Protein AF-0000000086682585 (afdb_homodimer)

pLDDT: mean 78.25, std 27.07, range [21.73, 98.81]

Radius of gyration: 24.17 Å; Cα contacts (8 Å, |Δi|>4): 702; chains: 2; bounding box: 107×68×54 Å

Structure (mmCIF, N/CA/C/O backbone):
data_AF-0000000086682585-model_v1
#
loop_
_entity.id
_entity.type
_entity.pdbx_description
1 polymer 'Uncharacterized protein'
#
loop_
_atom_site.group_PDB
_atom_site.id
_atom_site.type_symbol
_atom_site.label_atom_id
_atom_site.label_alt_id
_atom_site.label_comp_id
_atom_site.label_asym_id
_atom_site.label_entity_id
_atom_site.label_seq_id
_atom_site.pdbx_PDB_ins_code
_atom_site.Cartn_x
_atom_site.Cartn_y
_atom_site.Cartn_z
_atom_site.occupancy
_atom_site.B_iso_or_equiv
_atom_site.auth_seq_id
_atom_site.auth_comp_id
_atom_site.auth_asym_id
_atom_site.auth_atom_id
_atom_site.pdbx_PDB_model_num
ATOM 1 N N . MET A 1 1 ? -12.758 -6.953 -3.504 1 82.25 1 MET A N 1
ATOM 2 C CA . MET A 1 1 ? -11.406 -6.617 -3.061 1 82.25 1 MET A CA 1
ATOM 3 C C . MET A 1 1 ? -11.07 -7.324 -1.752 1 82.25 1 MET A C 1
ATOM 5 O O . MET A 1 1 ? -11.945 -7.504 -0.897 1 82.25 1 MET A O 1
ATOM 9 N N . LYS A 1 2 ? -9.867 -7.867 -1.724 1 92.75 2 LYS A N 1
ATOM 10 C CA . LYS A 1 2 ? -9.453 -8.602 -0.53 1 92.75 2 LYS A CA 1
ATOM 11 C C . LYS A 1 2 ? -8.398 -7.828 0.252 1 92.75 2 LYS A C 1
ATOM 13 O O . LYS A 1 2 ? -7.641 -7.043 -0.324 1 92.75 2 LYS A O 1
ATOM 18 N N . THR A 1 3 ? -8.406 -8.055 1.52 1 93.81 3 THR A N 1
ATOM 19 C CA . THR A 1 3 ? -7.363 -7.547 2.406 1 93.81 3 THR A CA 1
ATOM 20 C C . THR A 1 3 ? -6.309 -8.617 2.67 1 93.81 3 THR A C 1
ATOM 22 O O . THR A 1 3 ? -6.48 -9.773 2.287 1 93.81 3 THR A O 1
ATOM 25 N N . LEU A 1 4 ? -5.27 -8.148 3.232 1 93.69 4 LEU A N 1
ATOM 26 C CA . LEU A 1 4 ? -4.254 -9.109 3.637 1 93.69 4 LEU A CA 1
ATOM 27 C C . LEU A 1 4 ? -4.812 -10.102 4.656 1 93.69 4 LEU A C 1
ATOM 29 O O . LEU A 1 4 ? -4.496 -11.289 4.613 1 93.69 4 LEU A O 1
ATOM 33 N N . GLY A 1 5 ? -5.629 -9.633 5.535 1 94.12 5 GLY A N 1
ATOM 34 C CA . GLY A 1 5 ? -6.297 -10.5 6.492 1 94.12 5 GLY A CA 1
ATOM 35 C C . GLY A 1 5 ? -7.16 -11.555 5.832 1 94.12 5 GLY A C 1
ATOM 36 O O . GLY A 1 5 ? -7.18 -12.711 6.27 1 94.12 5 GLY A O 1
ATOM 37 N N . ASP A 1 6 ? -7.887 -11.156 4.828 1 95.31 6 ASP A N 1
ATOM 38 C CA . ASP A 1 6 ? -8.672 -12.117 4.062 1 95.31 6 ASP A CA 1
ATOM 39 C C . ASP A 1 6 ? -7.793 -13.25 3.533 1 95.31 6 ASP A C 1
ATOM 41 O O . ASP A 1 6 ? -8.164 -14.422 3.625 1 95.31 6 ASP A O 1
ATOM 45 N N . LEU A 1 7 ? -6.621 -12.93 2.936 1 94.62 7 LEU A N 1
ATOM 46 C CA . LEU A 1 7 ? -5.734 -13.906 2.316 1 94.62 7 LEU A CA 1
ATOM 47 C C . LEU A 1 7 ? -5.152 -14.852 3.363 1 94.62 7 LEU A C 1
ATOM 49 O O . LEU A 1 7 ? -5.148 -16.062 3.176 1 94.62 7 LEU A O 1
ATOM 53 N N . THR A 1 8 ? -4.617 -14.242 4.379 1 94.88 8 THR A N 1
ATOM 54 C CA . THR A 1 8 ? -4.027 -15.078 5.414 1 94.88 8 THR A CA 1
ATOM 55 C C . THR A 1 8 ? -5.082 -16 6.031 1 94.88 8 THR A C 1
ATOM 57 O O . THR A 1 8 ? -4.797 -17.156 6.344 1 94.88 8 THR A O 1
ATOM 60 N N . GLY A 1 9 ? -6.238 -15.5 6.191 1 93.88 9 GLY A N 1
ATOM 61 C CA . GLY A 1 9 ? -7.316 -16.297 6.742 1 93.88 9 GLY A CA 1
ATOM 62 C C . GLY A 1 9 ? -7.719 -17.469 5.852 1 93.88 9 GLY A C 1
ATOM 63 O O . GLY A 1 9 ? -7.844 -18.594 6.32 1 93.88 9 GLY A O 1
ATOM 64 N N . SER A 1 10 ? -7.906 -17.203 4.625 1 92.31 10 SER A N 1
ATOM 65 C CA . SER A 1 10 ? -8.391 -18.219 3.699 1 92.31 10 SER A CA 1
ATOM 66 C C . SER A 1 10 ? -7.32 -19.266 3.402 1 92.31 10 SER A C 1
ATOM 68 O O . SER A 1 10 ? -7.629 -20.422 3.129 1 92.31 10 SER A O 1
ATOM 70 N N . THR A 1 11 ? -6.051 -18.953 3.42 1 93.56 11 THR A N 1
ATOM 71 C CA . THR A 1 11 ? -4.98 -19.859 3.025 1 93.56 11 THR A CA 1
ATOM 72 C C . THR A 1 11 ? -4.355 -20.531 4.25 1 93.56 11 THR A C 1
ATOM 74 O O . THR A 1 11 ? -3.701 -21.562 4.133 1 93.56 11 THR A O 1
ATOM 77 N N . GLY A 1 12 ? -4.484 -19.828 5.406 1 93.44 12 GLY A N 1
ATOM 78 C CA . GLY A 1 12 ? -3.785 -20.281 6.602 1 93.44 12 GLY A CA 1
ATOM 79 C C . GLY A 1 12 ? -2.311 -19.922 6.598 1 93.44 12 GLY A C 1
ATOM 80 O O . GLY A 1 12 ? -1.54 -20.453 7.406 1 93.44 12 GLY A O 1
ATOM 81 N N . ARG A 1 13 ? -1.895 -19.172 5.719 1 91.94 13 ARG A N 1
ATOM 82 C CA . ARG A 1 13 ? -0.504 -18.75 5.605 1 91.94 13 ARG A CA 1
ATOM 83 C C . ARG A 1 13 ? -0.301 -17.375 6.234 1 91.94 13 ARG A C 1
ATOM 85 O O . ARG A 1 13 ? -0.99 -16.422 5.883 1 91.94 13 ARG A O 1
ATOM 92 N N . ASP A 1 14 ? 0.678 -17.266 7.066 1 92.38 14 ASP A N 1
ATOM 93 C CA . ASP A 1 14 ? 0.922 -16.016 7.789 1 92.38 14 ASP A CA 1
ATOM 94 C C . ASP A 1 14 ? 1.885 -15.125 7.02 1 92.38 14 ASP A C 1
ATOM 96 O O . ASP A 1 14 ? 2.609 -15.586 6.137 1 92.38 14 ASP A O 1
ATOM 100 N N . VAL A 1 15 ? 1.803 -13.812 7.375 1 92.56 15 VAL A N 1
ATOM 101 C CA . VAL A 1 15 ? 2.732 -12.812 6.859 1 92.56 15 VAL A CA 1
ATOM 102 C C . VAL A 1 15 ? 3.535 -12.211 8.008 1 92.56 15 VAL A C 1
ATOM 104 O O . VAL A 1 15 ? 2.998 -11.977 9.094 1 92.56 15 VAL A O 1
ATOM 107 N N . ASP A 1 16 ? 4.797 -12.016 7.758 1 93.31 16 ASP A N 1
ATOM 108 C CA . ASP A 1 16 ? 5.621 -11.312 8.734 1 93.31 16 ASP A CA 1
ATOM 109 C C . ASP A 1 16 ? 5.34 -9.805 8.703 1 93.31 16 ASP A C 1
ATOM 111 O O . ASP A 1 16 ? 6.012 -9.062 7.984 1 93.31 16 ASP A O 1
ATOM 115 N N . LEU A 1 17 ? 4.48 -9.352 9.547 1 92 17 LEU A N 1
ATOM 116 C CA . LEU A 1 17 ? 3.961 -7.988 9.492 1 92 17 LEU A CA 1
ATOM 117 C C . LEU A 1 17 ? 5.066 -6.973 9.75 1 92 17 LEU A C 1
ATOM 119 O O . LEU A 1 17 ? 5.035 -5.863 9.219 1 92 17 LEU A O 1
ATOM 123 N N . HIS A 1 18 ? 6 -7.398 10.586 1 92 18 HIS A N 1
ATOM 124 C CA . HIS A 1 18 ? 7.059 -6.449 10.922 1 92 18 HIS A CA 1
ATOM 125 C C . HIS A 1 18 ? 7.863 -6.066 9.688 1 92 18 HIS A C 1
ATOM 127 O O . HIS A 1 18 ? 8.492 -5.008 9.648 1 92 18 HIS A O 1
ATOM 133 N N . LEU A 1 19 ? 7.809 -6.891 8.656 1 89.31 19 LEU A N 1
ATOM 134 C CA . LEU A 1 19 ? 8.562 -6.598 7.441 1 89.31 19 LEU A CA 1
ATOM 135 C C . LEU A 1 19 ? 7.859 -5.527 6.613 1 89.31 19 LEU A C 1
ATOM 137 O O . LEU A 1 19 ? 8.453 -4.953 5.699 1 89.31 19 LEU A O 1
ATOM 141 N N . LEU A 1 20 ? 6.645 -5.285 7 1 86.44 20 LEU A N 1
ATOM 142 C CA . LEU A 1 20 ? 5.926 -4.211 6.324 1 86.44 20 LEU A CA 1
ATOM 143 C C . LEU A 1 20 ? 6.508 -2.85 6.695 1 86.44 20 LEU A C 1
ATOM 145 O O . LEU A 1 20 ? 6.273 -1.858 5.996 1 86.44 20 LEU A O 1
ATOM 149 N N . LEU A 1 21 ? 7.281 -2.744 7.738 1 90.12 21 LEU A N 1
ATOM 150 C CA . LEU A 1 21 ? 7.965 -1.517 8.133 1 90.12 21 LEU A CA 1
ATOM 151 C C . LEU A 1 21 ? 8.977 -1.094 7.066 1 90.12 21 LEU A C 1
ATOM 153 O O . LEU A 1 21 ? 9.359 0.077 7 1 90.12 21 LEU A O 1
ATOM 157 N N . ASP A 1 22 ? 9.391 -2.078 6.234 1 88.69 22 ASP A N 1
ATOM 158 C CA . ASP A 1 22 ? 10.43 -1.809 5.246 1 88.69 22 ASP A CA 1
ATOM 159 C C . ASP A 1 22 ? 9.82 -1.348 3.922 1 88.69 22 ASP A C 1
ATOM 161 O O . ASP A 1 22 ? 10.539 -0.968 2.998 1 88.69 22 ASP A O 1
ATOM 165 N N . LEU A 1 23 ? 8.516 -1.376 3.816 1 81.94 23 LEU A N 1
ATOM 166 C CA . LEU A 1 23 ? 7.863 -0.962 2.58 1 81.94 23 LEU A CA 1
ATOM 167 C C . LEU A 1 23 ? 7.906 0.554 2.424 1 81.94 23 LEU A C 1
ATOM 169 O O . LEU A 1 23 ? 7.746 1.288 3.4 1 81.94 23 LEU A O 1
ATOM 173 N N . VAL A 1 24 ? 8.109 0.999 1.254 1 86.94 24 VAL A N 1
ATOM 174 C CA . VAL A 1 24 ? 8.125 2.424 0.935 1 86.94 24 VAL A CA 1
ATOM 175 C C . VAL A 1 24 ? 6.707 2.988 1.044 1 86.94 24 VAL A C 1
ATOM 177 O O . VAL A 1 24 ? 5.746 2.367 0.579 1 86.94 24 VAL A O 1
ATOM 180 N N . ILE A 1 25 ? 6.613 4.16 1.648 1 90.94 25 ILE A N 1
ATOM 181 C CA . ILE A 1 25 ? 5.324 4.82 1.815 1 90.94 25 ILE A CA 1
ATOM 182 C C . ILE A 1 25 ? 4.918 5.5 0.509 1 90.94 25 ILE A C 1
ATOM 184 O O . ILE A 1 25 ? 5.68 6.297 -0.044 1 90.94 25 ILE A O 1
ATOM 188 N N . PRO A 1 26 ? 3.719 5.156 0.009 1 86.94 26 PRO A N 1
ATOM 189 C CA . PRO A 1 26 ? 3.277 5.844 -1.207 1 86.94 26 PRO A CA 1
ATOM 190 C C . PRO A 1 26 ? 3.035 7.332 -0.987 1 86.94 26 PRO A C 1
ATOM 192 O O . PRO A 1 26 ? 2.607 7.738 0.096 1 86.94 26 PRO A O 1
ATOM 195 N N . VAL A 1 27 ? 3.268 8.117 -2.002 1 93.56 27 VAL A N 1
ATOM 196 C CA . VAL A 1 27 ? 3.098 9.562 -1.96 1 93.56 27 VAL A CA 1
ATOM 197 C C . VAL A 1 27 ? 1.938 9.977 -2.865 1 93.56 27 VAL A C 1
ATOM 199 O O . VAL A 1 27 ? 1.866 9.555 -4.023 1 93.56 27 VAL A O 1
ATOM 202 N N . HIS A 1 28 ? 1.044 10.82 -2.346 1 93.25 28 HIS A N 1
ATOM 203 C CA . HIS A 1 28 ? -0.129 11.297 -3.076 1 93.25 28 HIS A CA 1
ATOM 204 C C . HIS A 1 28 ? -0.067 12.797 -3.309 1 93.25 28 HIS A C 1
ATOM 206 O O . HIS A 1 28 ? 0.486 13.539 -2.488 1 93.25 28 HIS A O 1
ATOM 212 N N . GLU A 1 29 ? -0.602 13.211 -4.379 1 93.06 29 GLU A N 1
ATOM 213 C CA . GLU A 1 29 ? -0.61 14.641 -4.672 1 93.06 29 GLU A CA 1
ATOM 214 C C . GLU A 1 29 ? -2.014 15.227 -4.527 1 93.06 29 GLU A C 1
ATOM 216 O O . GLU A 1 29 ? -2.186 16.453 -4.523 1 93.06 29 GLU A O 1
ATOM 221 N N . GLY A 1 30 ? -2.979 14.461 -4.336 1 92.88 30 GLY A N 1
ATOM 222 C CA . GLY A 1 30 ? -4.359 14.906 -4.262 1 92.88 30 GLY A CA 1
ATOM 223 C C . GLY A 1 30 ? -4.969 14.734 -2.883 1 92.88 30 GLY A C 1
ATOM 224 O O . GLY A 1 30 ? -4.254 14.742 -1.879 1 92.88 30 GLY A O 1
ATOM 225 N N . ILE A 1 31 ? -6.262 14.703 -2.893 1 94.31 31 ILE A N 1
ATOM 226 C CA . ILE A 1 31 ? -7.016 14.578 -1.65 1 94.31 31 ILE A CA 1
ATOM 227 C C . ILE A 1 31 ? -6.738 13.219 -1.012 1 94.31 31 ILE A C 1
ATOM 229 O O . ILE A 1 31 ? -6.691 12.203 -1.703 1 94.31 31 ILE A O 1
ATOM 233 N N . GLN A 1 32 ? -6.539 13.328 0.239 1 91.25 32 GLN A N 1
ATOM 234 C CA . GLN A 1 32 ? -6.41 12.078 0.976 1 91.25 32 GLN A CA 1
ATOM 235 C C . GLN A 1 32 ? -7.07 12.172 2.348 1 91.25 32 GLN A C 1
ATOM 237 O O . GLN A 1 32 ? -7.047 13.234 2.98 1 91.25 32 GLN A O 1
ATOM 242 N N . ALA A 1 33 ? -7.613 11.109 2.695 1 91.19 33 ALA A N 1
ATOM 243 C CA . ALA A 1 33 ? -8.273 11.039 3.996 1 91.19 33 ALA A CA 1
ATOM 244 C C . ALA A 1 33 ? -7.695 9.906 4.844 1 91.19 33 ALA A C 1
ATOM 246 O O . ALA A 1 33 ? -7.344 8.852 4.32 1 91.19 33 ALA A O 1
ATOM 247 N N . GLN A 1 34 ? -7.508 10.203 6.039 1 85.25 34 GLN A N 1
ATOM 248 C CA . GLN A 1 34 ? -7.094 9.234 7.047 1 85.25 34 GLN A CA 1
ATOM 249 C C . GLN A 1 34 ? -7.926 9.375 8.32 1 85.25 34 GLN A C 1
ATOM 251 O O . GLN A 1 34 ? -7.758 10.336 9.07 1 85.25 34 GLN A O 1
ATOM 256 N N . GLY A 1 35 ? -8.719 8.336 8.562 1 84.06 35 GLY A N 1
ATOM 257 C CA . GLY A 1 35 ? -9.594 8.477 9.711 1 84.06 35 GLY A CA 1
ATOM 258 C C . GLY A 1 35 ? -10.43 9.75 9.68 1 84.06 35 GLY A C 1
ATOM 259 O O . GLY A 1 35 ? -11.18 9.977 8.727 1 84.06 35 GLY A O 1
ATOM 260 N N . ASP A 1 36 ? -10.25 10.578 10.68 1 90.38 36 ASP A N 1
ATOM 261 C CA . ASP A 1 36 ? -11.047 11.789 10.82 1 90.38 36 ASP A CA 1
ATOM 262 C C . ASP A 1 36 ? -10.305 13.008 10.289 1 90.38 36 ASP A C 1
ATOM 264 O O . ASP A 1 36 ? -10.719 14.148 10.531 1 90.38 36 ASP A O 1
ATOM 268 N N . VAL A 1 37 ? -9.242 12.766 9.586 1 94.56 37 VAL A N 1
ATOM 269 C CA . VAL A 1 37 ? -8.477 13.867 9.008 1 94.56 37 VAL A CA 1
ATOM 270 C C . VAL A 1 37 ? -8.484 13.766 7.488 1 94.56 37 VAL A C 1
ATOM 272 O O . VAL A 1 37 ? -8.344 12.672 6.93 1 94.56 37 VAL A O 1
ATOM 275 N N . ILE A 1 38 ? -8.695 14.828 6.82 1 94.38 38 ILE A N 1
ATOM 276 C CA . ILE A 1 38 ? -8.602 14.914 5.367 1 94.38 38 ILE A CA 1
ATOM 277 C C . ILE A 1 38 ? -7.602 16 4.977 1 94.38 38 ILE A C 1
ATOM 279 O O . ILE A 1 38 ? -7.562 17.062 5.594 1 94.38 38 ILE A O 1
ATOM 283 N N . VAL A 1 39 ? -6.754 15.68 4.059 1 97.06 39 VAL A N 1
ATOM 284 C CA . VAL A 1 39 ? -5.781 16.609 3.496 1 97.06 39 VAL A CA 1
ATOM 285 C C . VAL A 1 39 ? -6.18 16.969 2.068 1 97.06 39 VAL A C 1
ATOM 287 O O . VAL A 1 39 ? -6.379 16.094 1.229 1 97.06 39 VAL A O 1
ATOM 290 N N . VAL A 1 40 ? -6.277 18.25 1.846 1 97.25 40 VAL A N 1
ATOM 291 C CA . VAL A 1 40 ? -6.762 18.766 0.567 1 97.25 40 VAL A CA 1
ATOM 292 C C . VAL A 1 40 ? -5.777 19.781 0.008 1 97.25 40 VAL A C 1
ATOM 294 O O . VAL A 1 40 ? -5.348 20.703 0.72 1 97.25 40 VAL A O 1
ATOM 297 N N . PRO A 1 41 ? -5.426 19.562 -1.263 1 97.81 41 PRO A N 1
ATOM 298 C CA . PRO A 1 41 ? -4.652 20.672 -1.832 1 97.81 41 PRO A CA 1
ATOM 299 C C . PRO A 1 41 ? -5.32 22.031 -1.621 1 97.81 41 PRO A C 1
ATOM 301 O O . PRO A 1 41 ? -6.516 22.172 -1.884 1 97.81 41 PRO A O 1
ATOM 304 N N . LEU A 1 42 ? -4.555 22.953 -1.182 1 97.75 42 LEU A N 1
ATOM 305 C CA . LEU A 1 42 ? -5.098 24.266 -0.829 1 97.75 42 LEU A CA 1
ATOM 306 C C . LEU A 1 42 ? -5.758 24.922 -2.035 1 97.75 42 LEU A C 1
ATOM 308 O O . LEU A 1 42 ? -6.793 25.578 -1.9 1 97.75 42 LEU A O 1
ATOM 312 N N . ALA A 1 43 ? -5.152 24.703 -3.219 1 96.31 43 ALA A N 1
ATOM 313 C CA . ALA A 1 43 ? -5.645 25.328 -4.445 1 96.31 43 ALA A CA 1
ATOM 314 C C . ALA A 1 43 ? -7.086 24.906 -4.73 1 96.31 43 ALA A C 1
ATOM 316 O O . ALA A 1 43 ? -7.844 25.656 -5.355 1 96.31 43 ALA A O 1
ATOM 317 N N . GLU A 1 44 ? -7.48 23.75 -4.223 1 94.88 44 GLU A N 1
ATOM 318 C CA . GLU A 1 44 ? -8.812 23.234 -4.508 1 94.88 44 GLU A CA 1
ATOM 319 C C . GLU A 1 44 ? -9.867 23.859 -3.598 1 94.88 44 GLU A C 1
ATOM 321 O O . GLU A 1 44 ? -11.062 23.766 -3.867 1 94.88 44 GLU A O 1
ATOM 326 N N . VAL A 1 45 ? -9.406 24.484 -2.537 1 94.06 45 VAL A N 1
ATOM 327 C CA . VAL A 1 45 ? -10.352 25.062 -1.59 1 94.06 45 VAL A CA 1
ATOM 328 C C . VAL A 1 45 ? -10.008 26.531 -1.337 1 94.06 45 VAL A C 1
ATOM 330 O O . VAL A 1 45 ? -10.438 27.109 -0.338 1 94.06 45 VAL A O 1
ATOM 333 N N . ALA A 1 46 ? -9.219 27.125 -2.137 1 89.44 46 ALA A N 1
ATOM 334 C CA . ALA A 1 46 ? -8.68 28.469 -1.938 1 89.44 46 ALA A CA 1
ATOM 335 C C . ALA A 1 46 ? -9.797 29.516 -1.918 1 89.44 46 ALA A C 1
ATOM 337 O O . ALA A 1 46 ? -9.609 30.625 -1.414 1 89.44 46 ALA A O 1
ATOM 338 N N . GLY A 1 47 ? -10.875 29.266 -2.463 1 90.31 47 GLY A N 1
ATOM 339 C CA . GLY A 1 47 ? -12 30.172 -2.424 1 90.31 47 GLY A CA 1
ATOM 340 C C . GLY A 1 47 ? -12.641 30.281 -1.052 1 90.31 47 GLY A C 1
ATOM 341 O O . GLY A 1 47 ? -13.242 31.297 -0.716 1 90.31 47 GLY A O 1
ATOM 342 N N . ASP A 1 48 ? -12.523 29.297 -0.233 1 93 48 ASP A N 1
ATOM 343 C CA . ASP A 1 48 ? -13.234 29.25 1.041 1 93 48 ASP A CA 1
ATOM 344 C C . ASP A 1 48 ? -12.258 29.297 2.215 1 93 48 ASP A C 1
ATOM 346 O O . ASP A 1 48 ? -12.586 29.844 3.275 1 93 48 ASP A O 1
ATOM 350 N N . VAL A 1 49 ? -11.148 28.719 2.002 1 96.12 49 VAL A N 1
ATOM 351 C CA . VAL A 1 49 ? -10.141 28.656 3.055 1 96.12 49 VAL A CA 1
ATOM 352 C C . VAL A 1 49 ? -8.984 29.578 2.711 1 96.12 49 VAL A C 1
ATOM 354 O O . VAL A 1 49 ? -8.391 29.484 1.632 1 96.12 49 VAL A O 1
ATOM 357 N N . LYS A 1 50 ? -8.609 30.406 3.697 1 96.44 50 LYS A N 1
ATOM 358 C CA . LYS A 1 50 ? -7.539 31.375 3.465 1 96.44 50 LYS A CA 1
ATOM 359 C C . LYS A 1 50 ? -6.57 31.406 4.645 1 96.44 50 LYS A C 1
ATOM 361 O O . LYS A 1 50 ? -6.992 31.375 5.801 1 96.44 50 LYS A O 1
ATOM 366 N N . VAL A 1 51 ? -5.375 31.453 4.32 1 97.31 51 VAL A N 1
ATOM 367 C CA . VAL A 1 51 ? -4.375 31.703 5.355 1 97.31 51 VAL A CA 1
ATOM 368 C C . VAL A 1 51 ? -4.41 33.188 5.762 1 97.31 51 VAL A C 1
ATOM 370 O O . VAL A 1 51 ? -4.438 34.062 4.906 1 97.31 51 VAL A O 1
ATOM 373 N N . GLN A 1 52 ? -4.379 33.375 7.027 1 96.19 52 GLN A N 1
ATOM 374 C CA . GLN A 1 52 ? -4.395 34.75 7.496 1 96.19 52 GLN A CA 1
ATOM 375 C C . GLN A 1 52 ? -3.125 35.5 7.078 1 96.19 52 GLN A C 1
ATOM 377 O O . GLN A 1 52 ? -2.039 34.906 7.062 1 96.19 52 GLN A O 1
ATOM 382 N N . GLY A 1 53 ? -3.246 36.781 6.691 1 93.94 53 GLY A N 1
ATOM 383 C CA . GLY A 1 53 ? -2.105 37.594 6.285 1 93.94 53 GLY A CA 1
ATOM 384 C C . GLY A 1 53 ? -1.005 37.656 7.328 1 93.94 53 GLY A C 1
ATOM 385 O O . GLY A 1 53 ? 0.18 37.688 6.988 1 93.94 53 GLY A O 1
ATOM 386 N N . SER A 1 54 ? -1.371 37.625 8.648 1 95.88 54 SER A N 1
ATOM 387 C CA . SER A 1 54 ? -0.436 37.688 9.766 1 95.88 54 SER A CA 1
ATOM 388 C C . SER A 1 54 ? -0.165 36.312 10.344 1 95.88 54 SER A C 1
ATOM 390 O O . SER A 1 54 ? 0.19 36.188 11.516 1 95.88 54 SER A O 1
ATOM 392 N N . ALA A 1 55 ? -0.39 35.344 9.461 1 97.12 55 ALA A N 1
ATOM 393 C CA . ALA A 1 55 ? -0.261 33.969 9.961 1 97.12 55 ALA A CA 1
ATOM 394 C C . ALA A 1 55 ? 1.148 33.719 10.484 1 97.12 55 ALA A C 1
ATOM 396 O O . ALA A 1 55 ? 2.133 34.125 9.875 1 97.12 55 ALA A O 1
ATOM 397 N N . GLN A 1 56 ? 1.215 33.031 11.656 1 98 56 GLN A N 1
ATOM 398 C CA . GLN A 1 56 ? 2.486 32.562 12.188 1 98 56 GLN A CA 1
ATOM 399 C C . GLN A 1 56 ? 2.799 31.156 11.695 1 98 56 GLN A C 1
ATOM 401 O O . GLN A 1 56 ? 2.066 30.203 11.992 1 98 56 GLN A O 1
ATOM 406 N N . TRP A 1 57 ? 3.883 31.109 10.961 1 98.06 57 TRP A N 1
ATOM 407 C CA . TRP A 1 57 ? 4.309 29.828 10.414 1 98.06 57 TRP A CA 1
ATOM 408 C C . TRP A 1 57 ? 5.387 29.188 11.289 1 98.06 57 TRP A C 1
ATOM 410 O O . TRP A 1 57 ? 6.277 29.891 11.789 1 98.06 57 TRP A O 1
ATOM 420 N N . ARG A 1 58 ? 5.242 27.922 11.43 1 97.75 58 ARG A N 1
ATOM 421 C CA . ARG A 1 58 ? 6.281 27.188 12.141 1 97.75 58 ARG A CA 1
ATOM 422 C C . ARG A 1 58 ? 6.793 26.016 11.312 1 97.75 58 ARG A C 1
ATOM 424 O O . ARG A 1 58 ? 6.02 25.375 10.602 1 97.75 58 ARG A O 1
ATOM 431 N N . GLU A 1 59 ? 8.047 25.797 11.539 1 98.25 59 GLU A N 1
ATOM 432 C CA . GLU A 1 59 ? 8.641 24.625 10.898 1 98.25 59 GLU A CA 1
ATOM 433 C C . GLU A 1 59 ? 8.133 23.344 11.531 1 98.25 59 GLU A C 1
ATOM 435 O O . GLU A 1 59 ? 8.008 23.25 12.758 1 98.25 59 GLU A O 1
ATOM 440 N N . VAL A 1 60 ? 7.875 22.375 10.672 1 98.12 60 VAL A N 1
ATOM 441 C CA . VAL A 1 60 ? 7.535 21.062 11.219 1 98.12 60 VAL A CA 1
ATOM 442 C C . VAL A 1 60 ? 8.781 20.406 11.797 1 98.12 60 VAL A C 1
ATOM 444 O O . VAL A 1 60 ? 9.742 20.125 11.078 1 98.12 60 VAL A O 1
ATOM 447 N N . PRO A 1 61 ? 8.727 20.094 13.055 1 96.5 61 PRO A N 1
ATOM 448 C CA . PRO A 1 61 ? 9.914 19.484 13.664 1 96.5 61 PRO A CA 1
ATOM 449 C C . PRO A 1 61 ? 10.094 18.016 13.281 1 96.5 61 PRO A C 1
ATOM 451 O O . PRO A 1 61 ? 9.195 17.422 12.688 1 96.5 61 PRO A O 1
ATOM 454 N N . ALA A 1 62 ? 11.203 17.453 13.688 1 92.31 62 ALA A N 1
ATOM 455 C CA . ALA A 1 62 ? 11.562 16.094 13.305 1 92.31 62 ALA A CA 1
ATOM 456 C C . ALA A 1 62 ? 10.562 15.086 13.875 1 92.31 62 ALA A C 1
ATOM 458 O O . ALA A 1 62 ? 10.281 14.07 13.242 1 92.31 62 ALA A O 1
ATOM 459 N N . ASP A 1 63 ? 10.109 15.414 15.039 1 94.5 63 ASP A N 1
ATOM 460 C CA . ASP A 1 63 ? 9.18 14.477 15.672 1 94.5 63 ASP A CA 1
ATOM 461 C C . ASP A 1 63 ? 7.738 14.773 15.258 1 94.5 63 ASP A C 1
ATOM 463 O O . ASP A 1 63 ? 6.809 14.102 15.711 1 94.5 63 ASP A O 1
ATOM 467 N N . GLY A 1 64 ? 7.555 15.773 14.461 1 97.06 64 GLY A N 1
ATOM 468 C CA . GLY A 1 64 ? 6.273 16.031 13.812 1 97.06 64 GLY A CA 1
ATOM 469 C C . GLY A 1 64 ? 5.387 16.969 14.602 1 97.06 64 GLY A C 1
ATOM 470 O O . GLY A 1 64 ? 5.773 17.453 15.68 1 97.06 64 GLY A O 1
ATOM 471 N N . ILE A 1 65 ? 4.289 17.312 13.984 1 97 65 ILE A N 1
ATOM 472 C CA . ILE A 1 65 ? 3.248 18.141 14.594 1 97 65 ILE A CA 1
ATOM 473 C C . ILE A 1 65 ? 1.969 17.312 14.742 1 97 65 ILE A C 1
ATOM 475 O O . ILE A 1 65 ? 1.479 16.734 13.773 1 97 65 ILE A O 1
ATOM 479 N N . GLU A 1 66 ? 1.461 17.297 15.961 1 96 66 GLU A N 1
ATOM 480 C CA . GLU A 1 66 ? 0.157 16.672 16.156 1 96 66 GLU A CA 1
ATOM 481 C C . GLU A 1 66 ? -0.961 17.531 15.578 1 96 66 GLU A C 1
ATOM 483 O O . GLU A 1 66 ? -1.087 18.719 15.906 1 96 66 GLU A O 1
ATOM 488 N N . LEU A 1 67 ? -1.736 16.906 14.727 1 96.19 67 LEU A N 1
ATOM 489 C CA . LEU A 1 67 ? -2.791 17.625 14.031 1 96.19 67 LEU A CA 1
ATOM 490 C C . LEU A 1 67 ? -4.133 17.453 14.742 1 96.19 67 LEU A C 1
ATOM 492 O O . LEU A 1 67 ? -4.863 18.422 14.945 1 96.19 67 LEU A O 1
ATOM 496 N N . LEU A 1 68 ? -4.406 16.25 14.992 1 94 68 LEU A N 1
ATOM 497 C CA . LEU A 1 68 ? -5.691 15.906 15.586 1 94 68 LEU A CA 1
ATOM 498 C C . LEU A 1 68 ? -5.562 14.672 16.469 1 94 68 LEU A C 1
ATOM 500 O O . LEU A 1 68 ? -5.008 13.648 16.062 1 94 68 LEU A O 1
ATOM 504 N N . ARG A 1 69 ? -6.047 14.82 17.688 1 91.25 69 ARG A N 1
ATOM 505 C CA . ARG A 1 69 ? -6.039 13.703 18.625 1 91.25 69 ARG A CA 1
ATOM 506 C C . ARG A 1 69 ? -7.441 13.133 18.812 1 91.25 69 ARG A C 1
ATOM 508 O O . ARG A 1 69 ? -8.414 13.883 18.906 1 91.25 69 ARG A O 1
ATOM 515 N N . GLY A 1 70 ? -7.48 11.891 18.734 1 82.56 70 GLY A N 1
ATOM 516 C CA . GLY A 1 70 ? -8.75 11.242 19.016 1 82.56 70 GLY A CA 1
ATOM 517 C C . GLY A 1 70 ? -9.258 11.523 20.422 1 82.56 70 GLY A C 1
ATOM 518 O O . GLY A 1 70 ? -8.617 12.242 21.188 1 82.56 70 GLY A O 1
ATOM 519 N N . GLY A 1 71 ? -10.445 11.086 20.781 1 73.62 71 GLY A N 1
ATOM 520 C CA . GLY A 1 71 ? -11.031 11.289 22.109 1 73.62 71 GLY A CA 1
ATOM 521 C C . GLY A 1 71 ? -10.016 11.219 23.234 1 73.62 71 GLY A C 1
ATOM 522 O O . GLY A 1 71 ? -8.812 11.25 22.984 1 73.62 71 GLY A O 1
ATOM 523 N N . THR A 1 72 ? -10.391 11.32 24.438 1 70.25 72 THR A N 1
ATOM 524 C CA . THR A 1 72 ? -9.531 11.352 25.625 1 70.25 72 THR A CA 1
ATOM 525 C C . THR A 1 72 ? -8.539 10.188 25.609 1 70.25 72 THR A C 1
ATOM 527 O O . THR A 1 72 ? -8.938 9.023 25.703 1 70.25 72 THR A O 1
ATOM 530 N N . GLY A 1 73 ? -7.215 10.547 25.391 1 71.12 73 GLY A N 1
ATOM 531 C CA . GLY A 1 73 ? -6.141 9.57 25.453 1 71.12 73 GLY A CA 1
ATOM 532 C C . GLY A 1 73 ? -5.914 8.867 24.125 1 71.12 73 GLY A C 1
ATOM 533 O O . GLY A 1 73 ? -5.172 7.883 24.047 1 71.12 73 GLY A O 1
ATOM 534 N N . GLY A 1 74 ? -6.613 9.359 23.156 1 80.5 74 GLY A N 1
ATOM 535 C CA . GLY A 1 74 ? -6.527 8.68 21.875 1 80.5 74 GLY A CA 1
ATOM 536 C C . GLY A 1 74 ? -5.254 8.992 21.125 1 80.5 74 GLY A C 1
ATOM 537 O O . GLY A 1 74 ? -4.449 9.82 21.562 1 80.5 74 GLY A O 1
ATOM 538 N N . ASN A 1 75 ? -5.012 8.312 20.109 1 89.25 75 ASN A N 1
ATOM 539 C CA . ASN A 1 75 ? -3.848 8.523 19.25 1 89.25 75 ASN A CA 1
ATOM 540 C C . ASN A 1 75 ? -4.035 9.727 18.344 1 89.25 75 ASN A C 1
ATOM 542 O O . ASN A 1 75 ? -5.164 10.062 17.969 1 89.25 75 ASN A O 1
ATOM 546 N N . ALA A 1 76 ? -3 10.398 18.062 1 93.5 76 ALA A N 1
ATOM 547 C CA . ALA A 1 76 ? -3.076 11.609 17.266 1 93.5 76 ALA A CA 1
ATOM 548 C C . ALA A 1 76 ? -2.633 11.344 15.82 1 93.5 76 ALA A C 1
ATOM 550 O O . ALA A 1 76 ? -1.751 10.516 15.578 1 93.5 76 ALA A O 1
ATOM 551 N N . HIS A 1 77 ? -3.26 12.062 14.945 1 95.25 77 HIS A N 1
ATOM 552 C CA . HIS A 1 77 ? -2.678 12.219 13.617 1 95.25 77 HIS A CA 1
ATOM 553 C C . HIS A 1 77 ? -1.508 13.195 13.641 1 95.25 77 HIS A C 1
ATOM 555 O O . HIS A 1 77 ? -1.615 14.289 14.211 1 95.25 77 HIS A O 1
ATOM 561 N N . THR A 1 78 ? -0.432 12.836 12.992 1 96.94 78 THR A N 1
ATOM 562 C CA . THR A 1 78 ? 0.786 13.633 13.078 1 96.94 78 THR A CA 1
ATOM 563 C C . THR A 1 78 ? 1.321 13.961 11.688 1 96.94 78 THR A C 1
ATOM 565 O O . THR A 1 78 ? 1.376 13.086 10.82 1 96.94 78 THR A O 1
ATOM 568 N N . LEU A 1 79 ? 1.591 15.203 11.492 1 98.06 79 LEU A N 1
ATOM 569 C CA . LEU A 1 79 ? 2.307 15.656 10.305 1 98.06 79 LEU A CA 1
ATOM 570 C C . LEU A 1 79 ? 3.814 15.547 10.5 1 98.06 79 LEU A C 1
ATOM 572 O O . LEU A 1 79 ? 4.352 16.062 11.477 1 98.06 79 LEU A O 1
ATOM 576 N N . VAL A 1 80 ? 4.457 14.805 9.609 1 98.06 80 VAL A N 1
ATOM 577 C CA . VAL A 1 80 ? 5.891 14.555 9.711 1 98.06 80 VAL A CA 1
ATOM 578 C C . VAL A 1 80 ? 6.586 15.023 8.43 1 98.06 80 VAL A C 1
ATOM 580 O O . VAL A 1 80 ? 6.066 14.836 7.328 1 98.06 80 VAL A O 1
ATOM 583 N N . ALA A 1 81 ? 7.734 15.633 8.609 1 98 81 ALA A N 1
ATOM 584 C CA . ALA A 1 81 ? 8.562 16.062 7.484 1 98 81 ALA A CA 1
ATOM 585 C C . ALA A 1 81 ? 10.031 16.172 7.895 1 98 81 ALA A C 1
ATOM 587 O O . ALA A 1 81 ? 10.344 16.25 9.086 1 98 81 ALA A O 1
ATOM 588 N N . ASP A 1 82 ? 10.852 16.094 6.871 1 96.62 82 ASP A N 1
ATOM 589 C CA . ASP A 1 82 ? 12.25 16.375 7.16 1 96.62 82 ASP A CA 1
ATOM 590 C C . ASP A 1 82 ? 12.438 17.812 7.609 1 96.62 82 ASP A C 1
ATOM 592 O O . ASP A 1 82 ? 11.781 18.719 7.09 1 96.62 82 ASP A O 1
ATOM 596 N N . PRO A 1 83 ? 13.359 17.969 8.57 1 95.5 83 PRO A N 1
ATOM 597 C CA . PRO A 1 83 ? 13.594 19.344 9.031 1 95.5 83 PRO A CA 1
ATOM 598 C C . PRO A 1 83 ? 13.898 20.312 7.891 1 95.5 83 PRO A C 1
ATOM 600 O O . PRO A 1 83 ? 14.672 19.969 6.988 1 95.5 83 PRO A O 1
ATOM 603 N N . GLY A 1 84 ? 13.227 21.469 7.949 1 97.25 84 GLY A N 1
ATOM 604 C CA . GLY A 1 84 ? 13.5 22.531 7 1 97.25 84 GLY A CA 1
ATOM 605 C C . GLY A 1 84 ? 12.727 22.391 5.703 1 97.25 84 GLY A C 1
ATOM 606 O O . GLY A 1 84 ? 12.875 23.203 4.789 1 97.25 84 GLY A O 1
ATOM 607 N N . THR A 1 85 ? 11.844 21.453 5.562 1 98.44 85 THR A N 1
ATOM 608 C CA . THR A 1 85 ? 11.227 21.219 4.262 1 98.44 85 THR A CA 1
ATOM 609 C C . THR A 1 85 ? 9.727 21.469 4.32 1 98.44 85 THR A C 1
ATOM 611 O O . THR A 1 85 ? 9.031 21.375 3.307 1 98.44 85 THR A O 1
ATOM 614 N N . CYS A 1 86 ? 9.219 21.781 5.492 1 98.69 86 CYS A N 1
ATOM 615 C CA . CYS A 1 86 ? 7.773 21.938 5.625 1 98.69 86 CYS A CA 1
ATOM 616 C C . CYS A 1 86 ? 7.434 22.938 6.73 1 98.69 86 CYS A C 1
ATOM 618 O O . CYS A 1 86 ? 8.031 22.906 7.805 1 98.69 86 CYS A O 1
ATOM 620 N N . VAL A 1 87 ? 6.477 23.766 6.426 1 98.81 87 VAL A N 1
ATOM 621 C CA . VAL A 1 87 ? 6 24.719 7.418 1 98.81 87 VAL A CA 1
ATOM 622 C C . VAL A 1 87 ? 4.496 24.547 7.625 1 98.81 87 VAL A C 1
ATOM 624 O O . VAL A 1 87 ? 3.795 24.047 6.738 1 98.81 87 VAL A O 1
ATOM 627 N N . TRP A 1 88 ? 4.07 24.922 8.781 1 98.69 88 TRP A N 1
ATOM 628 C CA . TRP A 1 88 ? 2.697 24.719 9.234 1 98.69 88 TRP A CA 1
ATOM 629 C C . TRP A 1 88 ? 2.143 25.984 9.875 1 98.69 88 TRP A C 1
ATOM 631 O O . TRP A 1 88 ? 2.873 26.719 10.539 1 98.69 88 TRP A O 1
ATOM 641 N N . THR A 1 89 ? 0.9 26.234 9.656 1 98.69 89 THR A N 1
ATOM 642 C CA . THR A 1 89 ? 0.2 27.281 10.406 1 98.69 89 THR A CA 1
ATOM 643 C C . THR A 1 89 ? -1.229 26.844 10.719 1 98.69 89 THR A C 1
ATOM 645 O O . THR A 1 89 ? -1.885 26.203 9.898 1 98.69 89 THR A O 1
ATOM 648 N N . ALA A 1 90 ? -1.638 27.172 11.867 1 97.94 90 ALA A N 1
ATOM 649 C CA . ALA A 1 90 ? -3.029 26.953 12.25 1 97.94 90 ALA A CA 1
ATOM 650 C C . ALA A 1 90 ? -3.867 28.203 12.016 1 97.94 90 ALA A C 1
ATOM 652 O O . ALA A 1 90 ? -5.078 28.203 12.25 1 97.94 90 ALA A O 1
ATOM 653 N N . ASP A 1 91 ? -3.209 29.281 11.539 1 97.88 91 ASP A N 1
ATOM 654 C CA . ASP A 1 91 ? -3.883 30.562 11.352 1 97.88 91 ASP A CA 1
ATOM 655 C C . ASP A 1 91 ? -4.582 30.609 9.992 1 97.88 91 ASP A C 1
ATOM 657 O O . ASP A 1 91 ? -4.074 31.234 9.055 1 97.88 91 ASP A O 1
ATOM 661 N N . VAL A 1 92 ? -5.707 30.031 9.961 1 97.44 92 VAL A N 1
ATOM 662 C CA . VAL A 1 92 ? -6.473 29.953 8.727 1 97.44 92 VAL A CA 1
ATOM 663 C C . VAL A 1 92 ? -7.914 30.391 8.977 1 97.44 92 VAL A C 1
ATOM 665 O O . VAL A 1 92 ? -8.453 30.172 10.062 1 97.44 92 VAL A O 1
ATOM 668 N N . PHE A 1 93 ? -8.43 31.109 7.984 1 96.75 93 PHE A N 1
ATOM 669 C CA . PHE A 1 93 ? -9.859 31.422 7.98 1 96.75 93 PHE A CA 1
ATOM 670 C C . PHE A 1 93 ? -10.633 30.375 7.176 1 96.75 93 PHE A C 1
ATOM 672 O O . PHE A 1 93 ? -10.32 30.141 6.004 1 96.75 93 PHE A O 1
ATOM 679 N N . ASP A 1 94 ? -11.469 29.734 7.797 1 96.06 94 ASP A N 1
ATOM 680 C CA . ASP A 1 94 ? -12.383 28.766 7.215 1 96.06 94 ASP A CA 1
ATOM 681 C C . ASP A 1 94 ? -13.797 28.938 7.77 1 96.06 94 ASP A C 1
ATOM 683 O O . ASP A 1 94 ? -14.055 28.609 8.93 1 96.06 94 ASP A O 1
ATOM 687 N N . PRO A 1 95 ? -14.727 29.328 6.898 1 94.5 95 PRO A N 1
ATOM 688 C CA . PRO A 1 95 ? -16.078 29.594 7.402 1 94.5 95 PRO A CA 1
ATOM 689 C C . PRO A 1 95 ? -16.734 28.359 8.008 1 94.5 95 PRO A C 1
ATOM 691 O O . PRO A 1 95 ? -17.641 28.484 8.852 1 94.5 95 PRO A O 1
ATOM 694 N N . THR A 1 96 ? -16.359 27.156 7.691 1 92 96 THR A N 1
ATOM 695 C CA . THR A 1 96 ? -16.953 25.938 8.219 1 92 96 THR A CA 1
ATOM 696 C C . THR A 1 96 ? -16.359 25.594 9.586 1 92 96 THR A C 1
ATOM 698 O O . THR A 1 96 ? -16.938 24.812 10.336 1 92 96 THR A O 1
ATOM 701 N N . GLY A 1 97 ? -15.195 26.078 9.852 1 94.69 97 GLY A N 1
ATOM 702 C CA . GLY A 1 97 ? -14.539 25.797 11.117 1 94.69 97 GLY A CA 1
ATOM 703 C C . GLY A 1 97 ? -13.898 24.422 11.164 1 94.69 97 GLY A C 1
ATOM 704 O O . GLY A 1 97 ? -13.5 23.953 12.234 1 94.69 97 GLY A O 1
ATOM 705 N N . LEU A 1 98 ? -13.789 23.781 10.07 1 94.94 98 LEU A N 1
ATOM 706 C CA . LEU A 1 98 ? -13.305 22.406 10.047 1 94.94 98 LEU A CA 1
ATOM 707 C C . LEU A 1 98 ? -11.805 22.359 9.797 1 94.94 98 LEU A C 1
ATOM 709 O O . LEU A 1 98 ? -11.164 21.344 10.031 1 94.94 98 LEU A O 1
ATOM 713 N N . SER A 1 99 ? -11.211 23.484 9.359 1 97.06 99 SER A N 1
ATOM 714 C CA . SER A 1 99 ? -9.781 23.484 9.039 1 97.06 99 SER A CA 1
ATOM 715 C C . SER A 1 99 ? -8.93 23.516 10.297 1 97.06 99 SER A C 1
ATOM 717 O O . SER A 1 99 ? -9.148 24.359 11.18 1 97.06 99 SER A O 1
ATOM 719 N N . LEU A 1 100 ? -8.023 22.625 10.305 1 97.44 100 LEU A N 1
ATOM 720 C CA . LEU A 1 100 ? -7.086 22.594 11.422 1 97.44 100 LEU A CA 1
ATOM 721 C C . LEU A 1 100 ? -5.875 23.469 11.141 1 97.44 100 LEU A C 1
ATOM 723 O O . LEU A 1 100 ? -5.262 24 12.078 1 97.44 100 LEU A O 1
ATOM 727 N N . GLY A 1 101 ? -5.48 23.562 9.898 1 98.38 101 GLY A N 1
ATOM 728 C CA . GLY A 1 101 ? -4.332 24.344 9.477 1 98.38 101 GLY A CA 1
ATOM 729 C C . GLY A 1 101 ? -3.9 24.062 8.055 1 98.38 101 GLY A C 1
ATOM 730 O O . GLY A 1 101 ? -4.574 23.328 7.332 1 98.38 101 GLY A O 1
ATOM 731 N N . VAL A 1 102 ? -2.898 24.75 7.703 1 98.56 102 VAL A N 1
ATOM 732 C CA . VAL A 1 102 ? -2.305 24.625 6.375 1 98.56 102 VAL A CA 1
ATOM 733 C C . VAL A 1 102 ? -0.809 24.344 6.504 1 98.56 102 VAL A C 1
ATOM 735 O O . VAL A 1 102 ? -0.145 24.875 7.398 1 98.56 102 VAL A O 1
ATOM 738 N N . PHE A 1 103 ? -0.377 23.438 5.664 1 98.75 103 PHE A N 1
ATOM 739 C CA . PHE A 1 103 ? 1.07 23.281 5.582 1 98.75 103 PHE A CA 1
ATOM 740 C C . PHE A 1 103 ? 1.551 23.438 4.145 1 98.75 103 PHE A C 1
ATOM 742 O O . PHE A 1 103 ? 0.792 23.203 3.201 1 98.75 103 PHE A O 1
ATOM 749 N N . GLU A 1 104 ? 2.748 23.922 4.031 1 98.69 104 GLU A N 1
ATOM 750 C CA . GLU A 1 104 ? 3.484 24 2.773 1 98.69 104 GLU A CA 1
ATOM 751 C C . GLU A 1 104 ? 4.727 23.109 2.799 1 98.69 104 GLU A C 1
ATOM 753 O O . GLU A 1 104 ? 5.617 23.312 3.629 1 98.69 104 GLU A O 1
ATOM 758 N N . ALA A 1 105 ? 4.699 22.188 1.906 1 98.69 105 ALA A N 1
ATOM 759 C CA . ALA A 1 105 ? 5.797 21.219 1.84 1 98.69 105 ALA A CA 1
ATOM 760 C C . ALA A 1 105 ? 6.668 21.469 0.609 1 98.69 105 ALA A C 1
ATOM 762 O O . ALA A 1 105 ? 6.168 21.469 -0.519 1 98.69 105 ALA A O 1
ATOM 763 N N . MET A 1 106 ? 7.973 21.625 0.842 1 98.38 106 MET A N 1
ATOM 764 C CA . MET A 1 106 ? 8.945 21.781 -0.237 1 98.38 106 MET A CA 1
ATOM 765 C C . MET A 1 106 ? 9.453 20.422 -0.708 1 98.38 106 MET A C 1
ATOM 767 O O . MET A 1 106 ? 10.039 20.312 -1.789 1 98.38 106 MET A O 1
ATOM 771 N N . ALA A 1 107 ? 9.352 19.484 0.102 1 98.12 107 ALA A N 1
ATOM 772 C CA . ALA A 1 107 ? 9.578 18.062 -0.153 1 98.12 107 ALA A CA 1
ATOM 773 C C . ALA A 1 107 ? 8.438 17.219 0.406 1 98.12 107 ALA A C 1
ATOM 775 O O . ALA A 1 107 ? 7.512 17.734 1.031 1 98.12 107 ALA A O 1
ATOM 776 N N . THR A 1 108 ? 8.477 15.906 0.115 1 97.88 108 THR A N 1
ATOM 777 C CA . THR A 1 108 ? 7.402 15.031 0.574 1 97.88 108 THR A CA 1
ATOM 778 C C . THR A 1 108 ? 7.203 15.172 2.082 1 97.88 108 THR A C 1
ATOM 780 O O . THR A 1 108 ? 8.172 15.148 2.846 1 97.88 108 THR A O 1
ATOM 783 N N . ALA A 1 109 ? 6.008 15.344 2.482 1 98.38 109 ALA A N 1
ATOM 784 C CA . ALA A 1 109 ? 5.59 15.258 3.881 1 98.38 109 ALA A CA 1
ATOM 785 C C . ALA A 1 109 ? 4.773 13.992 4.133 1 98.38 109 ALA A C 1
ATOM 787 O O . ALA A 1 109 ? 4.371 13.305 3.191 1 98.38 109 ALA A O 1
ATOM 788 N N . TYR A 1 110 ? 4.562 13.695 5.418 1 97.56 110 TYR A N 1
ATOM 789 C CA . TYR A 1 110 ? 3.873 12.453 5.734 1 97.56 110 TYR A CA 1
ATOM 790 C C . TYR A 1 110 ? 2.83 12.664 6.824 1 97.56 110 TYR A C 1
ATOM 792 O O . TYR A 1 110 ? 3.035 13.469 7.738 1 97.56 110 TYR A O 1
ATOM 800 N N . LEU A 1 111 ? 1.756 11.953 6.672 1 96.75 111 LEU A N 1
ATOM 801 C CA . LEU A 1 111 ? 0.781 11.789 7.746 1 96.75 111 LEU A CA 1
ATOM 802 C C . LEU A 1 111 ? 0.95 10.438 8.43 1 96.75 111 LEU A C 1
ATOM 804 O O . LEU A 1 111 ? 0.98 9.398 7.77 1 96.75 111 LEU A O 1
ATOM 808 N N . LEU A 1 112 ? 1.087 10.5 9.719 1 96.06 112 LEU A N 1
ATOM 809 C CA . LEU A 1 112 ? 1.328 9.289 10.5 1 96.06 112 LEU A CA 1
ATOM 810 C C . LEU A 1 112 ? 0.258 9.117 11.578 1 96.06 112 LEU A C 1
ATOM 812 O O . LEU A 1 112 ? -0.113 10.078 12.25 1 96.06 112 LEU A O 1
ATOM 816 N N . HIS A 1 113 ? -0.292 7.992 11.727 1 94.56 113 HIS A N 1
ATOM 817 C CA . HIS A 1 113 ? -1.229 7.625 12.781 1 94.56 113 HIS A CA 1
ATOM 818 C C . HIS A 1 113 ? -1.045 6.168 13.195 1 94.56 113 HIS A C 1
ATOM 820 O O . HIS A 1 113 ? -0.791 5.305 12.352 1 94.56 113 HIS A O 1
ATOM 826 N N . ARG A 1 114 ? -1.254 5.938 14.422 1 93.38 114 ARG A N 1
ATOM 827 C CA . ARG A 1 114 ? -1.003 4.625 15.008 1 93.38 114 ARG A CA 1
ATOM 828 C C . ARG A 1 114 ? -1.795 3.541 14.281 1 93.38 114 ARG A C 1
ATOM 830 O O . ARG A 1 114 ? -1.265 2.467 13.992 1 93.38 114 ARG A O 1
ATOM 837 N N . GLU A 1 115 ? -3.012 3.844 13.922 1 90.06 115 GLU A N 1
ATOM 838 C CA . GLU A 1 115 ? -3.922 2.848 13.367 1 90.06 115 GLU A CA 1
ATOM 839 C C . GLU A 1 115 ? -3.898 2.865 11.844 1 90.06 115 GLU A C 1
ATOM 841 O O . GLU A 1 115 ? -4.23 1.866 11.203 1 90.06 115 GLU A O 1
ATOM 846 N N . HIS A 1 116 ? -3.52 3.969 11.266 1 87.12 116 HIS A N 1
ATOM 847 C CA . HIS A 1 116 ? -3.643 4.129 9.82 1 87.12 116 HIS A CA 1
ATOM 848 C C . HIS A 1 116 ? -2.279 4.059 9.141 1 87.12 116 HIS A C 1
ATOM 850 O O . HIS A 1 116 ? -2.193 4.074 7.91 1 87.12 116 HIS A O 1
ATOM 856 N N . GLY A 1 117 ? -1.226 4.02 9.891 1 91.62 117 GLY A N 1
ATOM 857 C CA . GLY A 1 117 ? 0.096 4.02 9.281 1 91.62 117 GLY A CA 1
ATOM 858 C C . GLY A 1 117 ? 0.505 5.383 8.75 1 91.62 117 GLY A C 1
ATOM 859 O O . GLY A 1 117 ? 0.214 6.41 9.367 1 91.62 117 GLY A O 1
ATOM 860 N N . GLY A 1 118 ? 1.373 5.266 7.645 1 92.81 118 GLY A N 1
ATOM 861 C CA . GLY A 1 118 ? 1.89 6.488 7.051 1 92.81 118 GLY A CA 1
ATOM 862 C C . GLY A 1 118 ? 1.463 6.68 5.609 1 92.81 118 GLY A C 1
ATOM 863 O O . GLY A 1 118 ? 1.403 5.715 4.84 1 92.81 118 GLY A O 1
ATOM 864 N N . THR A 1 119 ? 1.124 7.859 5.227 1 94.06 119 THR A N 1
ATOM 865 C CA . THR A 1 119 ? 0.915 8.25 3.838 1 94.06 119 THR A CA 1
ATOM 866 C C . THR A 1 119 ? 1.729 9.492 3.496 1 94.06 119 THR A C 1
ATOM 868 O O . THR A 1 119 ? 1.863 10.398 4.32 1 94.06 119 THR A O 1
ATOM 871 N N . GLY A 1 120 ? 2.246 9.469 2.334 1 96.25 120 GLY A N 1
ATOM 872 C CA . GLY A 1 120 ? 3.021 10.609 1.876 1 96.25 120 GLY A CA 1
ATOM 873 C C . GLY A 1 120 ? 2.188 11.641 1.146 1 96.25 120 GLY A C 1
ATOM 874 O O . GLY A 1 120 ? 1.205 11.305 0.483 1 96.25 120 GLY A O 1
ATOM 875 N N . VAL A 1 121 ? 2.576 12.867 1.296 1 97.12 121 VAL A N 1
ATOM 876 C CA . VAL A 1 121 ? 1.985 14.008 0.593 1 97.12 121 VAL A CA 1
ATOM 877 C C . VAL A 1 121 ? 3.051 14.703 -0.253 1 97.12 121 VAL A C 1
ATOM 879 O O . VAL A 1 121 ? 4.105 15.086 0.258 1 97.12 121 VAL A O 1
ATOM 882 N N . ALA A 1 122 ? 2.746 14.82 -1.508 1 98 122 ALA A N 1
ATOM 883 C CA . ALA A 1 122 ? 3.689 15.445 -2.43 1 98 122 ALA A CA 1
ATOM 884 C C . ALA A 1 122 ? 3.916 16.906 -2.068 1 98 122 ALA A C 1
ATOM 886 O O . ALA A 1 122 ? 3.107 17.516 -1.359 1 98 122 ALA A O 1
ATOM 887 N N . PRO A 1 123 ? 5.059 17.484 -2.523 1 98.44 123 PRO A N 1
ATOM 888 C CA . PRO A 1 123 ? 5.293 18.906 -2.266 1 98.44 123 PRO A CA 1
ATOM 889 C C . PRO A 1 123 ? 4.129 19.797 -2.719 1 98.44 123 PRO A C 1
ATOM 891 O O . PRO A 1 123 ? 3.494 19.5 -3.738 1 98.44 123 PRO A O 1
ATOM 894 N N . GLY A 1 124 ? 3.848 20.766 -1.983 1 98.56 124 GLY A N 1
ATOM 895 C CA . GLY A 1 124 ? 2.744 21.672 -2.252 1 98.56 124 GLY A CA 1
ATOM 896 C C . GLY A 1 124 ? 2.131 22.25 -0.993 1 98.56 124 GLY A C 1
ATOM 897 O O . GLY A 1 124 ? 2.699 22.141 0.095 1 98.56 124 GLY A O 1
ATOM 898 N N . ALA A 1 125 ? 1.031 22.969 -1.242 1 98.56 125 ALA A N 1
ATOM 899 C CA . ALA A 1 125 ? 0.281 23.547 -0.128 1 98.56 125 ALA A CA 1
ATOM 900 C C . ALA A 1 125 ? -1.027 22.781 0.098 1 98.56 125 ALA A C 1
ATOM 902 O O . ALA A 1 125 ? -1.771 22.531 -0.85 1 98.56 125 ALA A O 1
ATOM 903 N N . TYR A 1 126 ? -1.255 22.453 1.355 1 98.5 126 TYR A N 1
ATOM 904 C CA . TYR A 1 126 ? -2.416 21.641 1.682 1 98.5 126 TYR A CA 1
ATOM 905 C C . TYR A 1 126 ? -3.129 22.172 2.92 1 98.5 126 TYR A C 1
ATOM 907 O O . TYR A 1 126 ? -2.49 22.703 3.826 1 98.5 126 TYR A O 1
ATOM 915 N N . VAL A 1 127 ? -4.406 21.984 2.912 1 98.44 127 VAL A N 1
ATOM 916 C CA . VAL A 1 127 ? -5.172 22.234 4.129 1 98.44 127 VAL A CA 1
ATOM 917 C C . VAL A 1 127 ? -5.531 20.906 4.793 1 98.44 127 VAL A C 1
ATOM 919 O O . VAL A 1 127 ? -5.883 19.938 4.113 1 98.44 127 VAL A O 1
ATOM 922 N N . VAL A 1 128 ? -5.336 20.844 6.066 1 98.06 128 VAL A N 1
ATOM 923 C CA . VAL A 1 128 ? -5.773 19.719 6.875 1 98.06 128 VAL A CA 1
ATOM 924 C C . VAL A 1 128 ? -7.109 20.047 7.543 1 98.06 128 VAL A C 1
ATOM 926 O O . VAL A 1 128 ? -7.234 21.047 8.234 1 98.06 128 VAL A O 1
ATOM 929 N N . ARG A 1 129 ? -8.102 19.156 7.344 1 96.88 129 ARG A N 1
ATOM 930 C CA . ARG A 1 129 ? -9.438 19.406 7.871 1 96.88 129 ARG A CA 1
ATOM 931 C C . ARG A 1 129 ? -9.953 18.203 8.656 1 96.88 129 ARG A C 1
ATOM 933 O O . ARG A 1 129 ? -9.508 17.078 8.43 1 96.88 129 ARG A O 1
ATOM 940 N N . ARG A 1 130 ? -10.828 18.5 9.648 1 95.06 130 ARG A N 1
ATOM 941 C CA . ARG A 1 130 ? -11.586 17.438 10.297 1 95.06 130 ARG A CA 1
ATOM 942 C C . ARG A 1 130 ? -12.695 16.922 9.375 1 95.06 130 ARG A C 1
ATOM 944 O O . ARG A 1 130 ? -13.266 17.688 8.602 1 95.06 130 ARG A O 1
ATOM 951 N N . GLN A 1 131 ? -12.828 15.57 9.438 1 88.81 131 GLN A N 1
ATOM 952 C CA . GLN A 1 131 ? -13.977 15.008 8.734 1 88.81 131 GLN A CA 1
ATOM 953 C C . GLN A 1 131 ? -15.211 14.961 9.633 1 88.81 131 GLN A C 1
ATOM 955 O O . GLN A 1 131 ? -15.102 14.734 10.844 1 88.81 131 GLN A O 1
ATOM 960 N N . ARG A 1 132 ? -16.234 15.695 9.273 1 68.88 132 ARG A N 1
ATOM 961 C CA . ARG A 1 132 ? -17.469 15.688 10.062 1 68.88 132 ARG A CA 1
ATOM 962 C C . ARG A 1 132 ? -18.031 14.273 10.188 1 68.88 132 ARG A C 1
ATOM 964 O O . ARG A 1 132 ? -17.984 13.492 9.234 1 68.88 132 ARG A O 1
ATOM 971 N N . GLU A 1 133 ? -18 13.688 11.484 1 55 133 GLU A N 1
ATOM 972 C CA . GLU A 1 133 ? -18.641 12.414 11.789 1 55 133 GLU A CA 1
ATOM 973 C C . GLU A 1 133 ? -19.953 12.258 11.031 1 55 133 GLU A C 1
ATOM 975 O O . GLU A 1 133 ? -20.969 12.82 11.43 1 55 133 GLU A O 1
ATOM 980 N N . HIS A 1 134 ? -20.156 12.453 9.898 1 45.69 134 HIS A N 1
ATOM 981 C CA . HIS A 1 134 ? -21.5 11.977 9.609 1 45.69 134 HIS A CA 1
ATOM 982 C C . HIS A 1 134 ? -21.688 10.523 10.047 1 45.69 134 HIS A C 1
ATOM 984 O O . HIS A 1 134 ? -20.75 9.898 10.539 1 45.69 134 HIS A O 1
ATOM 990 N N . GLY A 1 135 ? -22.547 9.664 9.289 1 40.5 135 GLY A N 1
ATOM 991 C CA . GLY A 1 135 ? -23.031 8.312 9.492 1 40.5 135 GLY A CA 1
ATOM 992 C C . GLY A 1 135 ? -21.906 7.297 9.641 1 40.5 135 GLY A C 1
ATOM 993 O O . GLY A 1 135 ? -20.734 7.664 9.656 1 40.5 135 GLY A O 1
ATOM 994 N N . PRO A 1 136 ? -22.188 5.98 9.305 1 36.5 136 PRO A N 1
ATOM 995 C CA . PRO A 1 136 ? -21.453 4.77 9.664 1 36.5 136 PRO A CA 1
ATOM 996 C C . PRO A 1 136 ? -19.969 4.863 9.32 1 36.5 136 PRO A C 1
ATOM 998 O O . PRO A 1 136 ? -19.594 5.586 8.398 1 36.5 136 PRO A O 1
ATOM 1001 N N . ALA A 1 137 ? -19.25 4.582 10.32 1 36.62 137 ALA A N 1
ATOM 1002 C CA . ALA A 1 137 ? -17.797 4.504 10.219 1 36.62 137 ALA A CA 1
ATOM 1003 C C . ALA A 1 137 ? -17.359 4.102 8.805 1 36.62 137 ALA A C 1
ATOM 1005 O O . ALA A 1 137 ? -17.75 3.035 8.32 1 36.62 137 ALA A O 1
ATOM 1006 N N . VAL A 1 138 ? -17.359 4.992 7.906 1 37.12 138 VAL A N 1
ATOM 1007 C CA . VAL A 1 138 ? -16.797 4.508 6.656 1 37.12 138 VAL A CA 1
ATOM 1008 C C . VAL A 1 138 ? -15.438 3.857 6.922 1 37.12 138 VAL A C 1
ATOM 1010 O O . VAL A 1 138 ? -14.578 4.445 7.586 1 37.12 138 VAL A O 1
ATOM 1013 N N . PRO A 1 139 ? -15.305 2.637 6.93 1 30.41 139 PRO A N 1
ATOM 1014 C CA . PRO A 1 139 ? -13.992 2.029 7.148 1 30.41 139 PRO A CA 1
ATOM 1015 C C . PRO A 1 139 ? -12.883 2.705 6.34 1 30.41 139 PRO A C 1
ATOM 1017 O O . PRO A 1 139 ? -13.141 3.23 5.254 1 30.41 139 PRO A O 1
ATOM 1020 N N . ALA A 1 140 ? -11.945 3.227 6.973 1 33.78 140 ALA A N 1
ATOM 1021 C CA . ALA A 1 140 ? -10.742 3.742 6.312 1 33.78 140 ALA A CA 1
ATOM 1022 C C . ALA A 1 140 ? -10.492 3.021 4.992 1 33.78 140 ALA A C 1
ATOM 1024 O O . ALA A 1 140 ? -10.156 1.833 4.98 1 33.78 140 ALA A O 1
ATOM 1025 N N . ARG A 1 141 ? -11.266 3.234 3.971 1 34.09 141 ARG A N 1
ATOM 1026 C CA . ARG A 1 141 ? -10.711 2.713 2.727 1 34.09 141 ARG A CA 1
ATOM 1027 C C . ARG A 1 141 ? -9.227 3.045 2.609 1 34.09 141 ARG A C 1
ATOM 1029 O O . ARG A 1 141 ? -8.836 4.207 2.723 1 34.09 141 ARG A O 1
ATOM 1036 N N . ASN A 1 142 ? -8.422 2.252 3.152 1 33.56 142 ASN A N 1
ATOM 1037 C CA . ASN A 1 142 ? -6.965 2.34 3.076 1 33.56 142 ASN A CA 1
ATOM 1038 C C . ASN A 1 142 ? -6.512 2.912 1.737 1 33.56 142 ASN A C 1
ATOM 1040 O O . ASN A 1 142 ? -6.758 2.318 0.686 1 33.56 142 ASN A O 1
ATOM 1044 N N . LEU A 1 143 ? -6.52 4.281 1.653 1 32.75 143 LEU A N 1
ATOM 1045 C CA . LEU A 1 143 ? -5.965 5.094 0.578 1 32.75 143 LEU A CA 1
ATOM 1046 C C . LEU A 1 143 ? -4.707 4.457 0.006 1 32.75 143 LEU A C 1
ATOM 1048 O O . LEU A 1 143 ? -3.994 5.078 -0.787 1 32.75 143 LEU A O 1
ATOM 1052 N N . ALA A 1 144 ? -4.453 3.373 0.547 1 32.38 144 ALA A N 1
ATOM 1053 C CA . ALA A 1 144 ? -3.258 2.803 -0.069 1 32.38 144 ALA A CA 1
ATOM 1054 C C . ALA A 1 144 ? -3.479 2.541 -1.557 1 32.38 144 ALA A C 1
ATOM 1056 O O . ALA A 1 144 ? -2.586 2.043 -2.246 1 32.38 144 ALA A O 1
ATOM 1057 N N . SER A 1 145 ? -4.844 2.701 -1.958 1 30.48 145 SER A N 1
ATOM 1058 C CA . SER A 1 145 ? -5.008 2.145 -3.297 1 30.48 145 SER A CA 1
ATOM 1059 C C . SER A 1 145 ? -4.422 3.072 -4.355 1 30.48 145 SER A C 1
ATOM 1061 O O . SER A 1 145 ? -4.395 2.73 -5.543 1 30.48 145 SER A O 1
ATOM 1063 N N . VAL A 1 146 ? -4.48 4.453 -4.07 1 28.66 146 VAL A N 1
ATOM 1064 C CA . VAL A 1 146 ? -4.27 5.336 -5.211 1 28.66 146 VAL A CA 1
ATOM 1065 C C . VAL A 1 146 ? -2.797 5.316 -5.613 1 28.66 146 VAL A C 1
ATOM 1067 O O . VAL A 1 146 ? -2.346 6.164 -6.387 1 28.66 146 VAL A O 1
ATOM 1070 N N . ALA A 1 147 ? -1.939 4.812 -4.934 1 27.55 147 ALA A N 1
ATOM 1071 C CA . ALA A 1 147 ? -0.604 5.062 -5.473 1 27.55 147 ALA A CA 1
ATOM 1072 C C . ALA A 1 147 ? -0.439 4.418 -6.848 1 27.55 147 ALA A C 1
ATOM 1074 O O . ALA A 1 147 ? -0.348 3.195 -6.961 1 27.55 147 ALA A O 1
ATOM 1075 N N . ARG A 1 148 ? -1.112 5.031 -7.852 1 28 148 ARG A N 1
ATOM 1076 C CA . ARG A 1 148 ? -0.818 4.711 -9.242 1 28 148 ARG A CA 1
ATOM 1077 C C . ARG A 1 148 ? 0.686 4.605 -9.477 1 28 148 ARG A C 1
ATOM 1079 O O . ARG A 1 148 ? 1.444 5.488 -9.07 1 28 148 ARG A O 1
ATOM 1086 N N . THR A 1 149 ? 1.223 3.559 -9.719 1 28.16 149 THR A N 1
ATOM 1087 C CA . THR A 1 149 ? 2.574 3.264 -10.188 1 28.16 149 THR A CA 1
ATOM 1088 C C . THR A 1 149 ? 2.945 4.152 -11.367 1 28.16 149 THR A C 1
ATOM 1090 O O . THR A 1 149 ? 2.359 4.039 -12.445 1 28.16 149 THR A O 1
ATOM 1093 N N . ALA A 1 150 ? 3.076 5.461 -11.281 1 26.45 150 ALA A N 1
ATOM 1094 C CA . ALA A 1 150 ? 3.746 6.059 -12.438 1 26.45 150 ALA A CA 1
ATOM 1095 C C . ALA A 1 150 ? 4.895 5.176 -12.922 1 26.45 150 ALA A C 1
ATOM 1097 O O . ALA A 1 150 ? 5.699 4.699 -12.117 1 26.45 150 ALA A O 1
ATOM 1098 N N . ALA A 1 151 ? 4.754 4.566 -14.023 1 27.27 151 ALA A N 1
ATOM 1099 C CA . ALA A 1 151 ? 5.793 3.9 -14.805 1 27.27 151 ALA A CA 1
ATOM 1100 C C . ALA A 1 151 ? 7.051 4.758 -14.891 1 27.27 151 ALA A C 1
ATOM 1102 O O . ALA A 1 151 ? 7.039 5.832 -15.5 1 27.27 151 ALA A O 1
ATOM 1103 N N . VAL A 1 152 ? 7.859 4.957 -13.906 1 29.64 152 VAL A N 1
ATOM 1104 C CA . VAL A 1 152 ? 9.117 5.613 -14.242 1 29.64 152 VAL A CA 1
ATOM 1105 C C . VAL A 1 152 ? 9.688 5.012 -15.531 1 29.64 152 VAL A C 1
ATOM 1107 O O . VAL A 1 152 ? 9.695 3.789 -15.695 1 29.64 152 VAL A O 1
ATOM 1110 N N . PRO A 1 153 ? 9.727 5.695 -16.609 1 27.06 153 PRO A N 1
ATOM 1111 C CA . PRO A 1 153 ? 10.297 5.168 -17.844 1 27.06 153 PRO A CA 1
ATOM 1112 C C . PRO A 1 153 ? 11.617 4.43 -17.625 1 27.06 153 PRO A C 1
ATOM 1114 O O . PRO A 1 153 ? 12.359 4.758 -16.688 1 27.06 153 PRO A O 1
ATOM 1117 N N . ARG A 1 154 ? 11.742 3.287 -18.188 1 31.56 154 ARG A N 1
ATOM 1118 C CA . ARG A 1 154 ? 12.953 2.469 -18.234 1 31.56 154 ARG A CA 1
ATOM 1119 C C . ARG A 1 154 ? 14.195 3.34 -18.328 1 31.56 154 ARG A C 1
ATOM 1121 O O . ARG A 1 154 ? 15.234 3.021 -17.734 1 31.56 154 ARG A O 1
ATOM 1128 N N . ALA A 1 155 ? 14 4.406 -18.969 1 31.61 155 ALA A N 1
ATOM 1129 C CA . ALA A 1 155 ? 15.141 5.266 -19.281 1 31.61 155 ALA A CA 1
ATOM 1130 C C . ALA A 1 155 ? 15.672 5.949 -18.031 1 31.61 155 ALA A C 1
ATOM 1132 O O . ALA A 1 155 ? 16.875 6.121 -17.859 1 31.61 155 ALA A O 1
ATOM 1133 N N . LEU A 1 156 ? 14.773 6.336 -17.156 1 31 156 LEU A N 1
ATOM 1134 C CA . LEU A 1 156 ? 15.289 7.086 -16.016 1 31 156 LEU A CA 1
ATOM 1135 C C . LEU A 1 156 ? 15.898 6.148 -14.977 1 31 156 LEU A C 1
ATOM 1137 O O . LEU A 1 156 ? 16.922 6.469 -14.359 1 31 156 LEU A O 1
ATOM 1141 N N . LEU A 1 157 ? 15.445 4.938 -14.898 1 32.44 157 LEU A N 1
ATOM 1142 C CA . LEU A 1 157 ? 16.094 3.975 -14.023 1 32.44 157 LEU A CA 1
ATOM 1143 C C . LEU A 1 157 ? 17.453 3.566 -14.578 1 32.44 157 LEU A C 1
ATOM 1145 O O . LEU A 1 157 ? 18.422 3.389 -13.828 1 32.44 157 LEU A O 1
ATOM 1149 N N . GLU A 1 158 ? 17.516 3.48 -15.773 1 35.25 158 GLU A N 1
ATOM 1150 C CA . GLU A 1 158 ? 18.797 3.283 -16.453 1 35.25 158 GLU A CA 1
ATOM 1151 C C . GLU A 1 158 ? 19.734 4.473 -16.234 1 35.25 158 GLU A C 1
ATOM 1153 O O . GLU A 1 158 ? 20.938 4.297 -16.078 1 35.25 158 GLU A O 1
ATOM 1158 N N . GLN A 1 159 ? 19.219 5.605 -16.141 1 34.25 159 GLN A N 1
ATOM 1159 C CA . GLN A 1 159 ? 20.078 6.77 -15.938 1 34.25 159 GLN A CA 1
ATOM 1160 C C . GLN A 1 159 ? 20.578 6.832 -14.5 1 34.25 159 GLN A C 1
ATOM 1162 O O . GLN A 1 159 ? 21.75 7.152 -14.258 1 34.25 159 GLN A O 1
ATOM 1167 N N . ARG A 1 160 ? 19.781 6.453 -13.594 1 35.5 160 ARG A N 1
ATOM 1168 C CA . ARG A 1 160 ? 20.297 6.535 -12.234 1 35.5 160 ARG A CA 1
ATOM 1169 C C . ARG A 1 160 ? 21.203 5.352 -11.922 1 35.5 160 ARG A C 1
ATOM 1171 O O . ARG A 1 160 ? 22.188 5.488 -11.18 1 35.5 160 ARG A O 1
ATOM 1178 N N . ALA A 1 161 ? 20.938 4.18 -12.469 1 33.97 161 ALA A N 1
ATOM 1179 C CA . ALA A 1 161 ? 21.938 3.127 -12.336 1 33.97 161 ALA A CA 1
ATOM 1180 C C . ALA A 1 161 ? 23.234 3.508 -13.039 1 33.97 161 ALA A C 1
ATOM 1182 O O . ALA A 1 161 ? 24.328 3.227 -12.547 1 33.97 161 ALA A O 1
ATOM 1183 N N . ALA A 1 162 ? 23.047 4.219 -14.094 1 38.41 162 ALA A N 1
ATOM 1184 C CA . ALA A 1 162 ? 24.266 4.688 -14.758 1 38.41 162 ALA A CA 1
ATOM 1185 C C . ALA A 1 162 ? 24.984 5.73 -13.914 1 38.41 162 ALA A C 1
ATOM 1187 O O . ALA A 1 162 ? 26.203 5.727 -13.828 1 38.41 162 ALA A O 1
ATOM 1188 N N . ALA A 1 163 ? 24.203 6.535 -13.18 1 33.56 163 ALA A N 1
ATOM 1189 C CA . ALA A 1 163 ? 24.859 7.539 -12.344 1 33.56 163 ALA A CA 1
ATOM 1190 C C . ALA A 1 163 ? 25.469 6.898 -11.109 1 33.56 163 ALA A C 1
ATOM 1192 O O . ALA A 1 163 ? 26.578 7.262 -10.703 1 33.56 163 ALA A O 1
ATOM 1193 N N . ALA A 1 164 ? 24.812 5.93 -10.555 1 36.38 164 ALA A N 1
ATOM 1194 C CA . ALA A 1 164 ? 25.406 5.27 -9.391 1 36.38 164 ALA A CA 1
ATOM 1195 C C . ALA A 1 164 ? 26.594 4.406 -9.805 1 36.38 164 ALA A C 1
ATOM 1197 O O . ALA A 1 164 ? 27.609 4.371 -9.109 1 36.38 164 ALA A O 1
ATOM 1198 N N . GLU A 1 165 ? 26.484 3.771 -10.891 1 37.28 165 GLU A N 1
ATOM 1199 C CA . GLU A 1 165 ? 27.656 3.084 -11.414 1 37.28 165 GLU A CA 1
ATOM 1200 C C . GLU A 1 165 ? 28.781 4.07 -11.727 1 37.28 165 GLU A C 1
ATOM 1202 O O . GLU A 1 165 ? 29.953 3.77 -11.5 1 37.28 165 GLU A O 1
ATOM 1207 N N . ALA A 1 166 ? 28.391 5.223 -12.164 1 38.69 166 ALA A N 1
ATOM 1208 C CA . ALA A 1 166 ? 29.438 6.223 -12.383 1 38.69 166 ALA A CA 1
ATOM 1209 C C . ALA A 1 166 ? 30.047 6.676 -11.062 1 38.69 166 ALA A C 1
ATOM 1211 O O . ALA A 1 166 ? 31.25 6.891 -10.977 1 38.69 166 ALA A O 1
ATOM 1212 N N . GLN A 1 167 ? 29.219 6.727 -10.078 1 33.59 167 GLN A N 1
ATOM 1213 C CA . GLN A 1 167 ? 29.812 7.152 -8.812 1 33.59 167 GLN A CA 1
ATOM 1214 C C . GLN A 1 167 ? 30.641 6.035 -8.195 1 33.59 167 GLN A C 1
ATOM 1216 O O . GLN A 1 167 ? 31.688 6.293 -7.582 1 33.59 167 GLN A O 1
ATOM 1221 N N . ALA A 1 168 ? 30.266 4.789 -8.445 1 37.62 168 ALA A N 1
ATOM 1222 C CA . ALA A 1 168 ? 31.094 3.73 -7.879 1 37.62 168 ALA A CA 1
ATOM 1223 C C . ALA A 1 168 ? 32.375 3.541 -8.695 1 37.62 168 ALA A C 1
ATOM 1225 O O . ALA A 1 168 ? 33.438 3.193 -8.141 1 37.62 168 ALA A O 1
ATOM 1226 N N . ALA A 1 169 ? 32.281 3.717 -9.953 1 39.66 169 ALA A N 1
ATOM 1227 C CA . ALA A 1 169 ? 33.469 3.584 -10.766 1 39.66 169 ALA A CA 1
ATOM 1228 C C . ALA A 1 169 ? 34.469 4.676 -10.43 1 39.66 169 ALA A C 1
ATOM 1230 O O . ALA A 1 169 ? 35.688 4.512 -10.656 1 39.66 169 ALA A O 1
ATOM 1231 N N . SER A 1 170 ? 33.969 5.703 -9.93 1 35.09 170 SER A N 1
ATOM 1232 C CA . SER A 1 170 ? 35 6.711 -9.688 1 35.09 170 SER A CA 1
ATOM 1233 C C . SER A 1 170 ? 35.812 6.371 -8.445 1 35.09 170 SER A C 1
ATOM 1235 O O . SER A 1 170 ? 36.938 6.84 -8.297 1 35.09 170 SER A O 1
ATOM 1237 N N . THR A 1 171 ? 35.25 5.617 -7.504 1 34.38 171 THR A N 1
ATOM 1238 C CA . THR A 1 171 ? 36.062 5.637 -6.305 1 34.38 171 THR A CA 1
ATOM 1239 C C . THR A 1 171 ? 37.188 4.586 -6.391 1 34.38 171 THR A C 1
ATOM 1241 O O . THR A 1 171 ? 37.875 4.34 -5.414 1 34.38 171 THR A O 1
ATOM 1244 N N . VAL A 1 172 ? 37.25 3.814 -7.5 1 31.66 172 VAL A N 1
ATOM 1245 C CA . VAL A 1 172 ? 38.281 2.805 -7.371 1 31.66 172 VAL A CA 1
ATOM 1246 C C . VAL A 1 172 ? 39.656 3.459 -7.504 1 31.66 172 VAL A C 1
ATOM 1248 O O . VAL A 1 172 ? 40.688 2.77 -7.578 1 31.66 172 VAL A O 1
ATOM 1251 N N . ARG A 1 173 ? 39.781 4.699 -7.684 1 28.88 173 ARG A N 1
ATOM 1252 C CA . ARG A 1 173 ? 41.125 4.98 -8.141 1 28.88 173 ARG A CA 1
ATOM 1253 C C . ARG A 1 173 ? 42.156 4.555 -7.098 1 28.88 173 ARG A C 1
ATOM 1255 O O . ARG A 1 173 ? 43.156 3.922 -7.434 1 28.88 173 ARG A O 1
ATOM 1262 N N . PHE A 1 174 ? 42.312 5.312 -6.043 1 25.44 174 PHE A N 1
ATOM 1263 C CA . PHE A 1 174 ? 43.625 5.945 -5.863 1 25.44 174 PHE A CA 1
ATOM 1264 C C . PHE A 1 174 ? 44.531 5.066 -5.023 1 25.44 174 PHE A C 1
ATOM 1266 O O . PHE A 1 174 ? 45.75 5.355 -4.891 1 25.44 174 PHE A O 1
ATOM 1273 N N . VAL A 1 175 ? 44.094 3.828 -4.465 1 25.62 175 VAL A N 1
ATOM 1274 C CA . VAL A 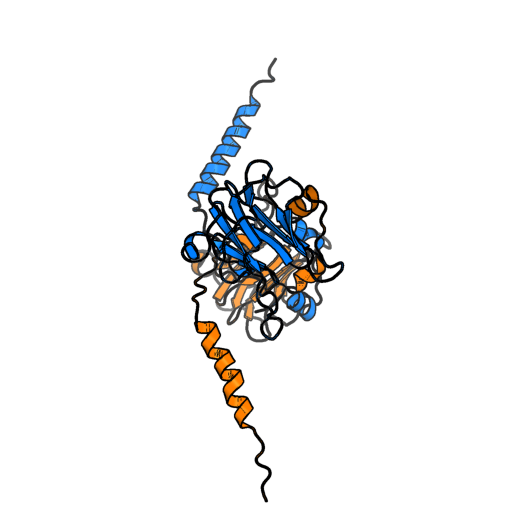1 175 ? 45.062 3.641 -3.373 1 25.62 175 VAL A CA 1
ATOM 1275 C C . VAL A 1 175 ? 46.375 3.113 -3.926 1 25.62 175 VAL A C 1
ATOM 1277 O O . VAL A 1 175 ? 46.469 1.953 -4.328 1 25.62 175 VAL A O 1
ATOM 1280 N N . ALA A 1 176 ? 46.906 3.373 -5.09 1 24.41 176 ALA A N 1
ATOM 1281 C CA . ALA A 1 176 ? 48.188 2.773 -5.484 1 24.41 176 ALA A CA 1
ATOM 1282 C C . ALA A 1 176 ? 49.281 3.182 -4.527 1 24.41 176 ALA A C 1
ATOM 1284 O O . ALA A 1 176 ? 50.219 2.4 -4.266 1 24.41 176 ALA A O 1
ATOM 1285 N N . ASP A 1 177 ? 49.281 4.23 -3.732 1 24.14 177 ASP A N 1
ATOM 1286 C CA . ASP A 1 177 ? 50.688 4.359 -3.359 1 24.14 177 ASP A CA 1
ATOM 1287 C C . ASP A 1 177 ? 51.094 3.311 -2.32 1 24.14 177 ASP A C 1
ATOM 1289 O O . ASP A 1 177 ? 50.281 2.955 -1.457 1 24.14 177 ASP A O 1
ATOM 1293 N N . MET B 1 1 ? 12.672 8.734 -0.541 1 82.19 1 MET B N 1
ATOM 1294 C CA . MET B 1 1 ? 11.469 8.008 -0.146 1 82.19 1 MET B CA 1
ATOM 1295 C C . MET B 1 1 ? 11.648 7.367 1.228 1 82.19 1 MET B C 1
ATOM 1297 O O . MET B 1 1 ? 12.742 6.926 1.576 1 82.19 1 MET B O 1
ATOM 1301 N N . LYS B 1 2 ? 10.586 7.488 2.012 1 92.94 2 LYS B N 1
ATOM 1302 C CA . LYS B 1 2 ? 10.672 6.949 3.367 1 92.94 2 LYS B CA 1
ATOM 1303 C C . LYS B 1 2 ? 9.789 5.711 3.521 1 92.94 2 LYS B C 1
ATOM 1305 O O . LYS B 1 2 ? 8.789 5.566 2.816 1 92.94 2 LYS B O 1
ATOM 1310 N N . THR B 1 3 ? 10.203 4.875 4.402 1 93.75 3 THR B N 1
ATOM 1311 C CA . THR B 1 3 ? 9.414 3.717 4.809 1 93.75 3 THR B CA 1
ATOM 1312 C C . THR B 1 3 ? 8.656 4.004 6.102 1 93.75 3 THR B C 1
ATOM 1314 O O . THR B 1 3 ? 8.883 5.035 6.742 1 93.75 3 THR B O 1
ATOM 1317 N N . LEU B 1 4 ? 7.785 3.133 6.355 1 93.81 4 LEU B N 1
ATOM 1318 C CA . LEU B 1 4 ? 7.09 3.25 7.633 1 93.81 4 LEU B CA 1
ATOM 1319 C C . LEU B 1 4 ? 8.07 3.145 8.797 1 93.81 4 LEU B C 1
ATOM 1321 O O . LEU B 1 4 ? 7.93 3.852 9.797 1 93.81 4 LEU B O 1
ATOM 1325 N N . GLY B 1 5 ? 9.039 2.297 8.695 1 94.31 5 GLY B N 1
ATOM 1326 C CA . GLY B 1 5 ? 10.078 2.188 9.695 1 94.31 5 GLY B CA 1
ATOM 1327 C C . GLY B 1 5 ? 10.852 3.477 9.898 1 94.31 5 GLY B C 1
ATOM 1328 O O . GLY B 1 5 ? 11.18 3.844 11.031 1 94.31 5 GLY B O 1
ATOM 1329 N N . ASP B 1 6 ? 11.172 4.117 8.805 1 95.38 6 ASP B N 1
ATOM 1330 C CA . ASP B 1 6 ? 11.828 5.422 8.898 1 95.38 6 ASP B CA 1
ATOM 1331 C C . ASP B 1 6 ? 11 6.387 9.742 1 95.38 6 ASP B C 1
ATOM 1333 O O . ASP B 1 6 ? 11.539 7.094 10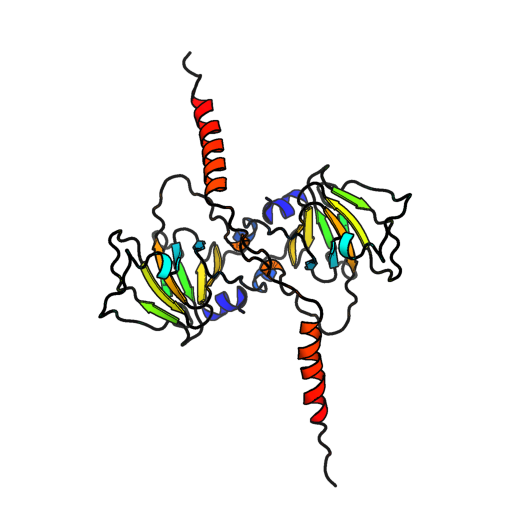.594 1 95.38 6 ASP B O 1
ATOM 1337 N N . LEU B 1 7 ? 9.672 6.465 9.5 1 94.75 7 LEU B N 1
ATOM 1338 C CA . LEU B 1 7 ? 8.797 7.41 10.18 1 94.75 7 LEU B CA 1
ATOM 1339 C C . LEU B 1 7 ? 8.695 7.078 11.672 1 94.75 7 LEU B C 1
ATOM 1341 O O . LEU B 1 7 ? 8.812 7.969 12.516 1 94.75 7 LEU B O 1
ATOM 1345 N N . THR B 1 8 ? 8.414 5.855 11.922 1 95 8 THR B N 1
ATOM 1346 C CA . THR B 1 8 ? 8.297 5.473 13.32 1 95 8 THR B CA 1
ATOM 1347 C C . THR B 1 8 ? 9.609 5.715 14.062 1 95 8 THR B C 1
ATOM 1349 O O . THR B 1 8 ? 9.609 6.133 15.219 1 95 8 THR B O 1
ATOM 1352 N N . GLY B 1 9 ? 10.672 5.457 13.422 1 94 9 GLY B N 1
ATOM 1353 C CA . GLY B 1 9 ? 11.969 5.68 14.031 1 94 9 GLY B CA 1
ATOM 1354 C C . GLY B 1 9 ? 12.258 7.141 14.312 1 94 9 GLY B C 1
ATOM 1355 O O . GLY B 1 9 ? 12.695 7.488 15.414 1 94 9 GLY B O 1
ATOM 1356 N N . SER B 1 10 ? 12.008 7.961 13.391 1 92.38 10 SER B N 1
ATOM 1357 C CA . SER B 1 10 ? 12.344 9.375 13.523 1 92.38 10 SER B CA 1
ATOM 1358 C C . SER B 1 10 ? 11.391 10.078 14.492 1 92.38 10 SER B C 1
ATOM 1360 O O . SER B 1 10 ? 11.781 11.047 15.148 1 92.38 10 SER B O 1
ATOM 1362 N N . THR B 1 11 ? 10.164 9.68 14.625 1 93.94 11 THR B N 1
ATOM 1363 C CA . THR B 1 11 ? 9.172 10.375 15.43 1 93.94 11 THR B CA 1
ATOM 1364 C C . THR B 1 11 ? 9.039 9.734 16.812 1 93.94 11 THR B C 1
ATOM 1366 O O . THR B 1 11 ? 8.547 10.359 17.75 1 93.94 11 THR B O 1
ATOM 1369 N N . GLY B 1 12 ? 9.414 8.445 16.875 1 93.62 12 GLY B N 1
ATOM 1370 C CA . GLY B 1 12 ? 9.18 7.684 18.078 1 93.62 12 GLY B CA 1
ATOM 1371 C C . GLY B 1 12 ? 7.734 7.25 18.25 1 93.62 12 GLY B C 1
ATOM 1372 O O . GLY B 1 12 ? 7.332 6.816 19.328 1 93.62 12 GLY B O 1
ATOM 1373 N N . ARG B 1 13 ? 6.969 7.422 17.312 1 92.25 13 ARG B N 1
ATOM 1374 C CA . ARG B 1 13 ? 5.562 7.039 17.328 1 92.25 13 ARG B CA 1
ATOM 1375 C C . ARG B 1 13 ? 5.355 5.676 16.672 1 92.25 13 ARG B C 1
ATOM 1377 O O . ARG B 1 13 ? 5.75 5.473 15.516 1 92.25 13 ARG B O 1
ATOM 1384 N N . ASP B 1 14 ? 4.676 4.816 17.344 1 92.62 14 ASP B N 1
ATOM 1385 C CA . ASP B 1 14 ? 4.477 3.459 16.844 1 92.62 14 ASP B CA 1
ATOM 1386 C C . ASP B 1 14 ? 3.205 3.359 16.016 1 92.62 14 ASP B C 1
ATOM 1388 O O . ASP B 1 14 ? 2.326 4.219 16.109 1 92.62 14 ASP B O 1
ATOM 1392 N N . VAL B 1 15 ? 3.188 2.301 15.156 1 92.94 15 VAL B N 1
ATOM 1393 C CA . VAL B 1 15 ? 2.008 1.954 14.375 1 92.94 15 VAL B CA 1
ATOM 1394 C C . VAL B 1 15 ? 1.508 0.569 14.781 1 92.94 15 VAL B C 1
ATOM 1396 O O . VAL B 1 15 ? 2.305 -0.334 15.039 1 92.94 15 VAL B O 1
ATOM 1399 N N . ASP B 1 16 ? 0.214 0.462 14.859 1 93.44 16 ASP B N 1
ATOM 1400 C CA . ASP B 1 16 ? -0.374 -0.853 15.102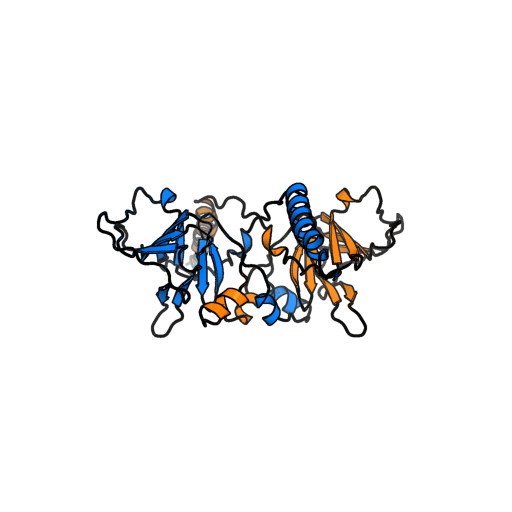 1 93.44 16 ASP B CA 1
ATOM 1401 C C . ASP B 1 16 ? -0.343 -1.703 13.828 1 93.44 16 ASP B C 1
ATOM 1403 O O . ASP B 1 16 ? -1.301 -1.704 13.055 1 93.44 16 ASP B O 1
ATOM 1407 N N . LEU B 1 17 ? 0.652 -2.5 13.688 1 92.06 17 LEU B N 1
ATOM 1408 C CA . LEU B 1 17 ? 0.922 -3.207 12.438 1 92.06 17 LEU B CA 1
ATOM 1409 C C . LEU B 1 17 ? -0.193 -4.199 12.125 1 92.06 17 LEU B C 1
ATOM 1411 O O . LEU B 1 17 ? -0.49 -4.453 10.953 1 92.06 17 LEU B O 1
ATOM 1415 N N . HIS B 1 18 ? -0.757 -4.754 13.195 1 92.06 18 HIS B N 1
ATOM 1416 C CA . HIS B 1 18 ? -1.798 -5.746 12.961 1 92.06 18 HIS B CA 1
ATOM 1417 C C . HIS B 1 18 ? -2.988 -5.137 12.227 1 92.06 18 HIS B C 1
ATOM 1419 O O . HIS B 1 18 ? -3.754 -5.848 11.578 1 92.06 18 HIS B O 1
ATOM 1425 N N . LEU B 1 19 ? -3.107 -3.818 12.289 1 89.25 19 LEU B N 1
ATOM 1426 C CA . LEU B 1 19 ? -4.227 -3.164 11.617 1 89.25 19 LEU B CA 1
ATOM 1427 C C . LEU B 1 19 ? -3.98 -3.066 10.117 1 89.25 19 LEU B C 1
ATOM 1429 O O . LEU B 1 19 ? -4.902 -2.791 9.352 1 89.25 19 LEU B O 1
ATOM 1433 N N . LEU B 1 20 ? -2.77 -3.32 9.781 1 86.38 20 LEU B N 1
ATOM 1434 C CA . LEU B 1 20 ? -2.455 -3.338 8.359 1 86.38 20 LEU B CA 1
ATOM 1435 C C . LEU B 1 20 ? -3.088 -4.547 7.676 1 86.38 20 LEU B C 1
ATOM 1437 O O . LEU B 1 20 ? -3.223 -4.57 6.449 1 86.38 20 LEU B O 1
ATOM 1441 N N . LEU B 1 21 ? -3.516 -5.555 8.391 1 90 21 LEU B N 1
ATOM 1442 C CA . LEU B 1 21 ? -4.23 -6.711 7.855 1 90 21 LEU B CA 1
ATOM 1443 C C . LEU B 1 21 ? -5.559 -6.293 7.238 1 90 21 LEU B C 1
ATOM 1445 O O . LEU B 1 21 ? -6.113 -7.008 6.398 1 90 21 LEU B O 1
ATOM 1449 N N . ASP B 1 22 ? -6.047 -5.109 7.668 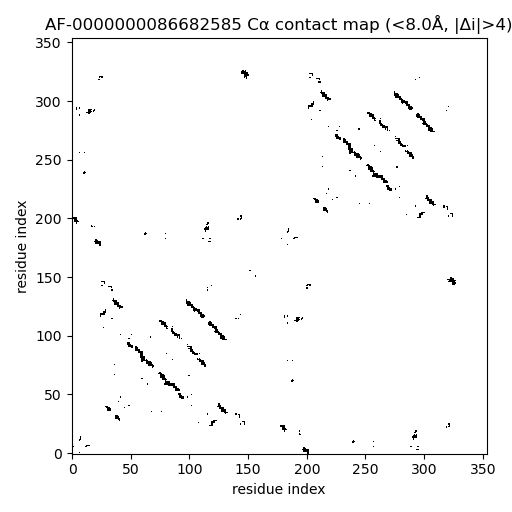1 88.38 22 ASP B N 1
ATOM 1450 C CA . ASP B 1 22 ? -7.359 -4.664 7.219 1 88.38 22 ASP B CA 1
ATOM 1451 C C . ASP B 1 22 ? -7.25 -3.824 5.949 1 88.38 22 ASP B C 1
ATOM 1453 O O . ASP B 1 22 ? -8.266 -3.453 5.355 1 88.38 22 ASP B O 1
ATOM 1457 N N . LEU B 1 23 ? -6.055 -3.529 5.535 1 82.25 23 LEU B N 1
ATOM 1458 C CA . LEU B 1 23 ? -5.871 -2.721 4.336 1 82.25 23 LEU B CA 1
ATOM 1459 C C . LEU B 1 23 ? -6.184 -3.531 3.082 1 82.25 23 LEU B C 1
ATOM 1461 O O . LEU B 1 23 ? -5.855 -4.715 3.004 1 82.25 23 LEU B O 1
ATOM 1465 N N . VAL B 1 24 ? -6.801 -2.922 2.146 1 86.81 24 VAL B N 1
ATOM 1466 C CA . VAL B 1 24 ? -7.121 -3.545 0.865 1 86.81 24 VAL B CA 1
ATOM 1467 C C . VAL B 1 24 ? -5.84 -3.768 0.065 1 86.81 24 VAL B C 1
ATOM 1469 O O . VAL B 1 24 ? -4.98 -2.887 0.004 1 86.81 24 VAL B O 1
ATOM 1472 N N . ILE B 1 25 ? -5.734 -4.941 -0.542 1 90.94 25 ILE B N 1
ATOM 1473 C CA . ILE B 1 25 ? -4.566 -5.281 -1.348 1 90.94 25 ILE B CA 1
ATOM 1474 C C . ILE B 1 25 ? -4.68 -4.625 -2.723 1 90.94 25 ILE B C 1
ATOM 1476 O O . ILE B 1 25 ? -5.68 -4.805 -3.422 1 90.94 25 ILE B O 1
ATOM 1480 N N . PRO B 1 26 ? -3.654 -3.85 -3.074 1 87.19 26 PRO B N 1
ATOM 1481 C CA . PRO B 1 26 ? -3.705 -3.258 -4.414 1 87.19 26 PRO B CA 1
ATOM 1482 C C . PRO B 1 26 ? -3.631 -4.301 -5.523 1 87.19 26 PRO B C 1
ATOM 1484 O O . PRO B 1 26 ? -2.963 -5.328 -5.367 1 87.19 26 PRO B O 1
ATOM 1487 N N . VAL B 1 27 ? -4.27 -4.043 -6.645 1 93.38 27 VAL B N 1
ATOM 1488 C CA . VAL B 1 27 ? -4.312 -4.938 -7.801 1 93.38 27 VAL B CA 1
ATOM 1489 C C . VAL B 1 27 ? -3.547 -4.312 -8.961 1 93.38 27 VAL B C 1
ATOM 1491 O O . VAL B 1 27 ? -3.76 -3.146 -9.305 1 93.38 27 VAL B O 1
ATOM 1494 N N . HIS B 1 28 ? -2.68 -5.098 -9.586 1 93.19 28 HIS B N 1
ATOM 1495 C CA . HIS B 1 28 ? -1.86 -4.645 -10.703 1 93.19 28 HIS B CA 1
ATOM 1496 C C . HIS B 1 28 ? -2.215 -5.395 -11.984 1 93.19 28 HIS B C 1
ATOM 1498 O O . HIS B 1 28 ? -2.609 -6.562 -11.938 1 93.19 28 HIS B O 1
ATOM 1504 N N . GLU B 1 29 ? -2.092 -4.762 -13.07 1 92.69 29 GLU B N 1
ATOM 1505 C CA . GLU B 1 29 ? -2.387 -5.406 -14.352 1 92.69 29 GLU B CA 1
ATOM 1506 C C . GLU B 1 29 ? -1.108 -5.676 -15.141 1 92.69 29 GLU B C 1
ATOM 1508 O O . GLU B 1 29 ? -1.129 -6.406 -16.125 1 92.69 29 GLU B O 1
ATOM 1513 N N . GLY B 1 30 ? -0.022 -5.211 -14.711 1 92.69 30 GLY B N 1
ATOM 1514 C CA . GLY B 1 30 ? 1.236 -5.34 -15.43 1 92.69 30 GLY B CA 1
ATOM 1515 C C . GLY B 1 30 ? 2.244 -6.219 -14.711 1 92.69 30 GLY B C 1
ATOM 1516 O O . GLY B 1 30 ? 1.866 -7.113 -13.953 1 92.69 30 GLY B O 1
ATOM 1517 N N . ILE B 1 31 ? 3.459 -5.992 -15.078 1 94.06 31 ILE B N 1
ATOM 1518 C CA . ILE B 1 31 ? 4.559 -6.766 -14.516 1 94.06 31 ILE B CA 1
ATOM 1519 C C . ILE B 1 31 ? 4.691 -6.469 -13.023 1 94.06 31 ILE B C 1
ATOM 1521 O O . ILE B 1 31 ? 4.59 -5.312 -12.602 1 94.06 31 ILE B O 1
ATOM 1525 N N . GLN B 1 32 ? 4.867 -7.531 -12.352 1 91.25 32 GLN B N 1
ATOM 1526 C CA . GLN B 1 32 ? 5.156 -7.352 -10.93 1 91.25 32 GLN B CA 1
ATOM 1527 C C . GLN B 1 32 ? 6.172 -8.383 -10.438 1 91.25 32 GLN B C 1
ATOM 1529 O O . GLN B 1 32 ? 6.172 -9.523 -10.898 1 91.25 32 GLN B O 1
ATOM 1534 N N . ALA B 1 33 ? 6.953 -7.91 -9.578 1 91.12 33 A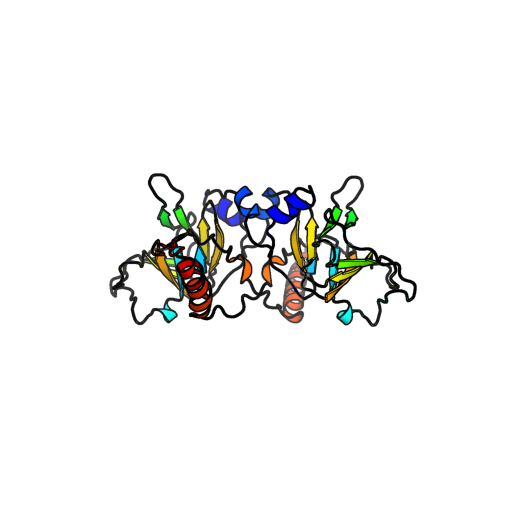LA B N 1
ATOM 1535 C CA . ALA B 1 33 ? 7.973 -8.781 -9.008 1 91.12 33 ALA B CA 1
ATOM 1536 C C . ALA B 1 33 ? 7.855 -8.836 -7.484 1 91.12 33 ALA B C 1
ATOM 1538 O O . ALA B 1 33 ? 7.527 -7.828 -6.848 1 91.12 33 ALA B O 1
ATOM 1539 N N . GLN B 1 34 ? 7.984 -9.969 -7 1 85 34 GLN B N 1
ATOM 1540 C CA . GLN B 1 34 ? 8.047 -10.211 -5.562 1 85 34 GLN B CA 1
ATOM 1541 C C . GLN B 1 34 ? 9.188 -11.172 -5.215 1 85 34 GLN B C 1
ATOM 1543 O O . GLN B 1 34 ? 9.102 -12.367 -5.496 1 85 34 GLN B O 1
ATOM 1548 N N . GLY B 1 35 ? 10.164 -10.625 -4.531 1 84.06 35 GLY B N 1
ATOM 1549 C CA . GLY B 1 35 ? 11.312 -11.477 -4.258 1 84.06 35 GLY B CA 1
ATOM 1550 C C . GLY B 1 35 ? 11.898 -12.109 -5.508 1 84.06 35 GLY B C 1
ATOM 1551 O O . GLY B 1 35 ? 12.289 -11.398 -6.438 1 84.06 35 GLY B O 1
ATOM 1552 N N . ASP B 1 36 ? 11.875 -13.406 -5.547 1 90.31 36 ASP B N 1
ATOM 1553 C CA . ASP B 1 36 ? 12.5 -14.148 -6.645 1 90.31 36 ASP B CA 1
ATOM 1554 C C . ASP B 1 36 ? 11.453 -14.594 -7.664 1 90.31 36 ASP B C 1
ATOM 1556 O O . ASP B 1 36 ? 11.742 -15.414 -8.539 1 90.31 36 ASP B O 1
ATOM 1560 N N . VAL B 1 37 ? 10.273 -14.047 -7.547 1 94.5 37 VAL B N 1
ATOM 1561 C CA . VAL B 1 37 ? 9.211 -14.383 -8.492 1 94.5 37 VAL B CA 1
ATOM 1562 C C . VAL B 1 37 ? 8.789 -13.141 -9.266 1 94.5 37 VAL B C 1
ATOM 1564 O O . VAL B 1 37 ? 8.648 -12.062 -8.688 1 94.5 37 VAL B O 1
ATOM 1567 N N . ILE B 1 38 ? 8.633 -13.258 -10.523 1 94.38 38 ILE B N 1
ATOM 1568 C CA . ILE B 1 38 ? 8.094 -12.195 -11.359 1 94.38 38 ILE B CA 1
ATOM 1569 C C . ILE B 1 38 ? 6.871 -12.703 -12.125 1 94.38 38 ILE B C 1
ATOM 1571 O O . ILE B 1 38 ? 6.859 -13.844 -12.594 1 94.38 38 ILE B O 1
ATOM 1575 N N . VAL B 1 39 ? 5.836 -11.906 -12.133 1 97 39 VAL B N 1
ATOM 1576 C CA . VAL B 1 39 ? 4.613 -12.188 -12.883 1 97 39 VAL B CA 1
ATOM 1577 C C . VAL B 1 39 ? 4.512 -11.242 -14.078 1 97 39 VAL B C 1
ATOM 1579 O O . VAL B 1 39 ? 4.586 -10.023 -13.922 1 97 39 VAL B O 1
ATOM 1582 N N . VAL B 1 40 ? 4.352 -11.867 -15.227 1 97.25 40 VAL B N 1
ATOM 1583 C CA . VAL B 1 40 ? 4.355 -11.109 -16.484 1 97.25 40 VAL B CA 1
ATOM 1584 C C . VAL B 1 40 ? 3.109 -11.453 -17.297 1 97.25 40 VAL B C 1
ATOM 1586 O O . VAL B 1 40 ? 2.781 -12.625 -17.469 1 97.25 40 VAL B O 1
ATOM 1589 N N . PRO B 1 41 ? 2.436 -10.383 -17.719 1 97.75 41 PRO B N 1
ATOM 1590 C CA . PRO B 1 41 ? 1.372 -10.734 -18.672 1 97.75 41 PRO B CA 1
ATOM 1591 C C . PRO B 1 41 ? 1.861 -11.633 -19.797 1 97.75 41 PRO B C 1
ATOM 1593 O O . PRO B 1 41 ? 2.891 -11.352 -20.422 1 97.75 41 PRO B O 1
ATOM 1596 N N . LEU B 1 42 ? 1.126 -12.656 -20.062 1 97.69 42 LEU B N 1
ATOM 1597 C CA . LEU B 1 42 ? 1.547 -13.656 -21.031 1 97.69 42 LEU B CA 1
ATOM 1598 C C . LEU B 1 42 ? 1.714 -13.031 -22.422 1 97.69 42 LEU B C 1
ATOM 1600 O O . LEU B 1 42 ? 2.629 -13.391 -23.156 1 97.69 42 LEU B O 1
ATOM 1604 N N . ALA B 1 43 ? 0.827 -12.055 -22.719 1 96.19 43 ALA B N 1
ATOM 1605 C CA . ALA B 1 43 ? 0.834 -11.414 -24.031 1 96.19 43 ALA B CA 1
ATOM 1606 C C . ALA B 1 43 ? 2.17 -10.727 -24.297 1 96.19 43 ALA B C 1
ATOM 1608 O O . ALA B 1 43 ? 2.588 -10.586 -25.438 1 96.19 43 ALA B O 1
ATOM 1609 N N . GLU B 1 44 ? 2.879 -10.352 -23.219 1 94.81 44 GLU B N 1
ATOM 1610 C CA . GLU B 1 44 ? 4.129 -9.609 -23.375 1 94.81 44 GLU B CA 1
ATOM 1611 C C . GLU B 1 44 ? 5.293 -10.555 -23.672 1 94.81 44 GLU B C 1
ATOM 1613 O O . GLU B 1 44 ? 6.359 -10.109 -24.109 1 94.81 44 GLU B O 1
ATOM 1618 N N . VAL B 1 45 ? 5.082 -11.828 -23.438 1 94 45 VAL B N 1
ATOM 1619 C CA . VAL B 1 45 ? 6.172 -12.773 -23.641 1 94 45 VAL B CA 1
ATOM 1620 C C . VAL B 1 45 ? 5.699 -13.922 -24.531 1 94 45 VAL B C 1
ATOM 1622 O O . VAL B 1 45 ? 6.312 -14.992 -24.562 1 94 45 VAL B O 1
ATOM 1625 N N . ALA B 1 46 ? 4.613 -13.789 -25.219 1 89.12 46 ALA B N 1
ATOM 1626 C CA . ALA B 1 46 ? 3.963 -14.852 -25.984 1 89.12 46 ALA B CA 1
ATOM 1627 C C . ALA B 1 46 ? 4.859 -15.336 -27.125 1 89.12 46 ALA B C 1
ATOM 1629 O O . ALA B 1 46 ? 4.664 -16.438 -27.641 1 89.12 46 ALA B O 1
ATOM 1630 N N . GLY B 1 47 ? 5.758 -14.609 -27.531 1 90.06 47 GLY B N 1
ATOM 1631 C CA . GLY B 1 47 ? 6.691 -15.031 -28.562 1 90.06 47 GLY B CA 1
ATOM 1632 C C . GLY B 1 47 ? 7.684 -16.078 -28.078 1 90.06 47 GLY B C 1
ATOM 1633 O O . GLY B 1 47 ? 8.195 -16.875 -28.859 1 90.06 47 GLY B O 1
ATOM 1634 N N . ASP B 1 48 ? 7.973 -16.109 -26.828 1 92.88 48 ASP B N 1
ATOM 1635 C CA . ASP B 1 48 ? 9.031 -16.969 -26.297 1 92.88 48 ASP B CA 1
ATOM 1636 C C . ASP B 1 48 ? 8.453 -18.047 -25.391 1 92.88 48 ASP B C 1
ATOM 1638 O O . ASP B 1 48 ? 8.992 -19.156 -25.328 1 92.88 48 ASP B O 1
ATOM 1642 N N . VAL B 1 49 ? 7.422 -17.688 -24.719 1 95.94 49 VAL B N 1
ATOM 1643 C CA . VAL B 1 49 ? 6.793 -18.625 -23.781 1 95.94 49 VAL B CA 1
ATOM 1644 C C . VAL B 1 49 ? 5.453 -19.094 -24.344 1 95.94 49 VAL B C 1
ATOM 1646 O O . VAL B 1 49 ? 4.594 -18.266 -24.688 1 95.94 49 VAL B O 1
ATOM 1649 N N . LYS B 1 50 ? 5.27 -20.406 -24.328 1 96.19 50 LYS B N 1
ATOM 1650 C CA . LYS B 1 50 ? 4.039 -20.969 -24.875 1 96.19 50 LYS B CA 1
ATOM 1651 C C . LYS B 1 50 ? 3.473 -22.062 -23.969 1 96.19 50 LYS B C 1
ATOM 1653 O O . LYS B 1 50 ? 4.223 -22.875 -23.422 1 96.19 50 LYS B O 1
ATOM 1658 N N . VAL B 1 51 ? 2.248 -22.016 -23.828 1 97.19 51 VAL B N 1
ATOM 1659 C CA . VAL B 1 51 ? 1.576 -23.109 -23.156 1 97.19 51 VAL B CA 1
ATOM 1660 C C . VAL B 1 51 ? 1.504 -24.328 -24.078 1 97.19 51 VAL B C 1
ATOM 1662 O O . VAL B 1 51 ? 1.136 -24.203 -25.25 1 97.19 51 VAL B O 1
ATOM 1665 N N . GLN B 1 52 ? 1.828 -25.438 -23.531 1 95.88 52 GLN B N 1
ATOM 1666 C CA . GLN B 1 52 ? 1.769 -26.641 -24.344 1 95.88 52 GLN B CA 1
ATOM 1667 C C . GLN B 1 52 ? 0.333 -26.969 -24.766 1 95.88 52 GLN B C 1
ATOM 1669 O O . GLN B 1 52 ? -0.602 -26.766 -23.984 1 95.88 52 GLN B O 1
ATOM 1674 N N . GLY B 1 53 ? 0.123 -27.406 -26.016 1 93.5 53 GLY B N 1
ATOM 1675 C CA . GLY B 1 53 ? -1.197 -27.75 -26.531 1 93.5 53 GLY B CA 1
ATOM 1676 C C . GLY B 1 53 ? -1.924 -28.75 -25.656 1 93.5 53 GLY B C 1
ATOM 1677 O O . GLY B 1 53 ? -3.146 -28.688 -25.5 1 93.5 53 GLY B O 1
ATOM 1678 N N . SER B 1 54 ? -1.178 -29.734 -25.016 1 95.44 54 SER B N 1
ATOM 1679 C CA . SER B 1 54 ? -1.73 -30.797 -24.172 1 95.44 54 SER B CA 1
ATOM 1680 C C . SER B 1 54 ? -1.61 -30.438 -22.703 1 95.44 54 SER B C 1
ATOM 1682 O O . SER B 1 54 ? -1.582 -31.312 -21.844 1 95.44 54 SER B O 1
ATOM 1684 N N . ALA B 1 55 ? -1.502 -29.109 -22.5 1 96.88 55 ALA B N 1
ATOM 1685 C CA . ALA B 1 55 ? -1.272 -28.688 -21.125 1 96.88 55 ALA B CA 1
ATOM 1686 C C . ALA B 1 55 ? -2.408 -29.141 -20.203 1 96.88 55 ALA B C 1
ATOM 1688 O O . ALA B 1 55 ? -3.58 -29.062 -20.578 1 96.88 55 ALA B O 1
ATOM 1689 N N . GLN B 1 56 ? -2.023 -29.641 -19 1 97.88 56 GLN B N 1
ATOM 1690 C CA . GLN B 1 56 ? -2.994 -29.953 -17.953 1 97.88 56 GLN B CA 1
ATOM 1691 C C . GLN B 1 56 ? -3.223 -28.75 -17.047 1 97.88 56 GLN B C 1
ATOM 1693 O O . GLN B 1 56 ? -2.303 -28.297 -16.359 1 97.88 56 GLN B O 1
ATOM 1698 N N . TRP B 1 57 ? -4.445 -28.312 -17.109 1 98 57 TRP B N 1
ATOM 1699 C CA . TRP B 1 57 ? -4.816 -27.156 -16.281 1 98 57 TRP B CA 1
ATOM 1700 C C . TRP B 1 57 ? -5.477 -27.609 -14.984 1 98 57 TRP B C 1
ATOM 1702 O O . TRP B 1 57 ? -6.273 -28.547 -14.977 1 98 57 TRP B O 1
ATOM 1712 N N . ARG B 1 58 ? -5.109 -26.906 -13.953 1 97.62 58 ARG B N 1
ATOM 1713 C CA . ARG B 1 58 ? -5.766 -27.156 -12.672 1 97.62 58 ARG B CA 1
ATOM 1714 C C . ARG B 1 58 ? -6.316 -25.875 -12.078 1 97.62 58 ARG B C 1
ATOM 1716 O O . ARG B 1 58 ? -5.707 -24.812 -12.203 1 97.62 58 ARG B O 1
ATOM 1723 N N . GLU B 1 59 ? -7.41 -26.094 -11.422 1 98.19 59 GLU B N 1
ATOM 1724 C CA . GLU B 1 59 ? -7.977 -24.969 -10.695 1 98.19 59 GLU B CA 1
ATOM 1725 C C . GLU B 1 59 ? -7.113 -24.594 -9.484 1 98.19 59 GLU B C 1
ATOM 1727 O O . GLU B 1 59 ? -6.625 -25.484 -8.781 1 98.19 59 GLU B O 1
ATOM 1732 N N . VAL B 1 60 ? -6.98 -23.297 -9.289 1 98 60 VAL B N 1
ATOM 1733 C CA . VAL B 1 60 ? -6.301 -22.875 -8.078 1 98 60 VAL B CA 1
ATOM 1734 C C . VAL B 1 60 ? -7.203 -23.109 -6.867 1 98 60 VAL B C 1
ATOM 1736 O O . VAL B 1 60 ? -8.281 -22.516 -6.77 1 98 60 VAL B O 1
ATOM 1739 N N . PRO B 1 61 ? -6.742 -23.875 -5.949 1 96.44 61 PRO B N 1
ATOM 1740 C CA . PRO B 1 61 ? -7.59 -24.156 -4.785 1 96.44 61 PRO B CA 1
ATOM 1741 C C . PRO B 1 61 ? -7.652 -22.984 -3.807 1 96.44 61 PRO B C 1
ATOM 1743 O O . PRO B 1 61 ? -6.895 -22.016 -3.941 1 96.44 61 PRO B O 1
ATOM 1746 N N . ALA B 1 62 ? -8.484 -23.109 -2.814 1 92.12 62 ALA B N 1
ATOM 1747 C CA . ALA B 1 62 ? -8.719 -22.031 -1.861 1 92.12 62 ALA B CA 1
ATOM 1748 C C . ALA B 1 62 ? -7.461 -21.719 -1.059 1 92.12 62 ALA B C 1
ATOM 1750 O O . ALA B 1 62 ? -7.219 -20.562 -0.703 1 92.12 62 ALA B O 1
ATOM 1751 N N . ASP B 1 63 ? -6.73 -22.766 -0.805 1 94.38 63 ASP B N 1
ATOM 1752 C CA . ASP B 1 63 ? -5.531 -22.562 -0.001 1 94.38 63 ASP B CA 1
ATOM 1753 C C . ASP B 1 63 ? -4.336 -22.203 -0.882 1 94.38 63 ASP B C 1
ATOM 1755 O O . ASP B 1 63 ? -3.225 -22.016 -0.384 1 94.38 63 ASP B O 1
ATOM 1759 N N . GLY B 1 64 ? -4.566 -22.172 -2.18 1 97 64 GLY B N 1
ATOM 1760 C CA . GLY B 1 64 ? -3.584 -21.641 -3.111 1 97 64 GLY B CA 1
ATOM 1761 C C . GLY B 1 64 ? -2.654 -22.703 -3.672 1 97 64 GLY B C 1
ATOM 1762 O O . GLY B 1 64 ? -2.771 -23.875 -3.33 1 97 64 GLY B O 1
ATOM 1763 N N . ILE B 1 65 ? -1.854 -22.266 -4.602 1 96.88 65 ILE B N 1
ATOM 1764 C CA . ILE B 1 65 ? -0.813 -23.078 -5.211 1 96.88 65 ILE B CA 1
ATOM 1765 C C . ILE B 1 65 ? 0.561 -22.516 -4.871 1 96.88 65 ILE B C 1
ATOM 1767 O O . ILE B 1 65 ? 0.821 -21.328 -5.098 1 96.88 65 ILE B O 1
ATOM 1771 N N . GLU B 1 66 ? 1.396 -23.359 -4.324 1 95.94 66 GLU B N 1
ATOM 1772 C CA . GLU B 1 66 ? 2.779 -22.938 -4.117 1 95.94 66 GLU B CA 1
ATO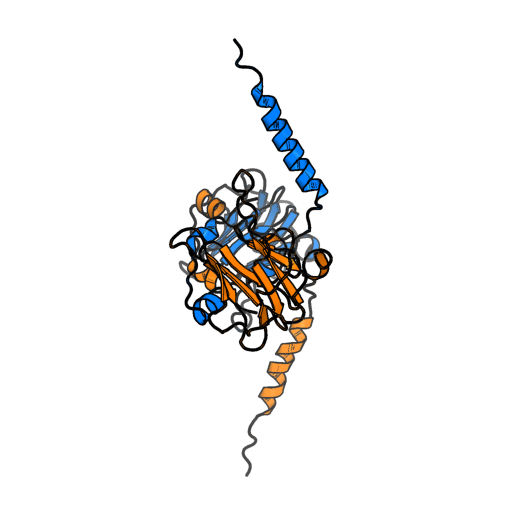M 1773 C C . GLU B 1 66 ? 3.531 -22.844 -5.441 1 95.94 66 GLU B C 1
ATOM 1775 O O . GLU B 1 66 ? 3.574 -23.812 -6.207 1 95.94 66 GLU B O 1
ATOM 1780 N N . LEU B 1 67 ? 4.098 -21.703 -5.664 1 96 67 LEU B N 1
ATOM 1781 C CA . LEU B 1 67 ? 4.777 -21.453 -6.934 1 96 67 LEU B CA 1
ATOM 1782 C C . LEU B 1 67 ? 6.277 -21.688 -6.801 1 96 67 LEU B C 1
ATOM 1784 O O . LEU B 1 67 ? 6.887 -22.328 -7.664 1 96 67 LEU B O 1
ATOM 1788 N N . LEU B 1 68 ? 6.801 -21.109 -5.793 1 93.81 68 LEU B N 1
ATOM 1789 C CA . LEU B 1 68 ? 8.242 -21.172 -5.582 1 93.81 68 LEU B CA 1
ATOM 1790 C C . LEU B 1 68 ? 8.57 -21.125 -4.094 1 93.81 68 LEU B C 1
ATOM 1792 O O . LEU B 1 68 ? 8.07 -20.25 -3.369 1 93.81 68 LEU B O 1
ATOM 1796 N N . ARG B 1 69 ? 9.367 -22.078 -3.67 1 91.19 69 ARG B N 1
ATOM 1797 C CA . ARG B 1 69 ? 9.812 -22.125 -2.279 1 91.19 69 ARG B CA 1
ATOM 1798 C C . ARG B 1 69 ? 11.273 -21.719 -2.152 1 91.19 69 ARG B C 1
ATOM 1800 O O . ARG B 1 69 ? 12.102 -22.109 -2.975 1 91.19 69 ARG B O 1
ATOM 1807 N N . GLY B 1 70 ? 11.477 -20.891 -1.259 1 82.31 70 GLY B N 1
ATOM 1808 C CA . GLY B 1 70 ? 12.859 -20.531 -0.979 1 82.31 70 GLY B CA 1
ATOM 1809 C C . GLY B 1 70 ? 13.711 -21.719 -0.573 1 82.31 70 GLY B C 1
ATOM 1810 O O . GLY B 1 70 ? 13.227 -22.844 -0.524 1 82.31 70 GLY B O 1
ATOM 1811 N N . GLY B 1 71 ? 15.008 -21.547 -0.381 1 73.5 71 GLY B N 1
ATOM 1812 C CA . GLY B 1 71 ? 15.922 -22.609 0.008 1 73.5 71 GLY B CA 1
ATOM 1813 C C . GLY B 1 71 ? 15.312 -23.594 0.99 1 73.5 71 GLY B C 1
ATOM 1814 O O . GLY B 1 71 ? 14.094 -23.594 1.204 1 73.5 71 GLY B O 1
ATOM 1815 N N . THR B 1 72 ? 15.992 -24.547 1.466 1 69.75 72 THR B N 1
ATOM 1816 C CA . THR B 1 72 ? 15.531 -25.609 2.344 1 69.75 72 THR B CA 1
ATOM 1817 C C . THR B 1 72 ? 14.758 -25.031 3.531 1 69.75 72 THR B C 1
ATOM 1819 O O . THR B 1 72 ? 15.336 -24.328 4.367 1 69.75 72 THR B O 1
ATOM 1822 N N . GLY B 1 73 ? 13.375 -25.312 3.557 1 71.5 73 GLY B N 1
ATOM 1823 C CA . GLY B 1 73 ? 12.516 -24.906 4.66 1 71.5 73 GLY B CA 1
ATOM 1824 C C . GLY B 1 73 ? 12.023 -23.484 4.543 1 71.5 73 GLY B C 1
ATOM 1825 O O . GLY B 1 73 ? 11.445 -22.938 5.488 1 71.5 73 GLY B O 1
ATOM 1826 N N . GLY B 1 74 ? 12.32 -22.922 3.414 1 80.5 74 GLY B N 1
ATOM 1827 C CA . GLY B 1 74 ? 11.961 -21.516 3.268 1 80.5 74 GLY B CA 1
ATOM 1828 C C . GLY B 1 74 ? 10.492 -21.297 2.98 1 80.5 74 GLY B C 1
ATOM 1829 O O . GLY B 1 74 ? 9.734 -22.266 2.822 1 80.5 74 GLY B O 1
ATOM 1830 N N . ASN B 1 75 ? 10.07 -20.141 3.02 1 89 75 ASN B N 1
ATOM 1831 C CA . ASN B 1 75 ? 8.688 -19.781 2.727 1 89 75 ASN B CA 1
ATOM 1832 C C . ASN B 1 75 ? 8.422 -19.766 1.224 1 89 75 ASN B C 1
ATOM 1834 O O . ASN B 1 75 ? 9.328 -19.516 0.427 1 89 75 ASN B O 1
ATOM 1838 N N . ALA B 1 76 ? 7.258 -20.109 0.851 1 93.31 76 ALA B N 1
ATOM 1839 C CA . ALA B 1 76 ? 6.914 -20.219 -0.565 1 93.31 76 ALA B CA 1
ATOM 1840 C C . ALA B 1 76 ? 6.105 -19 -1.024 1 93.31 76 ALA B C 1
ATOM 1842 O O . ALA B 1 76 ? 5.32 -18.453 -0.253 1 93.31 76 ALA B O 1
ATOM 1843 N N . HIS B 1 77 ? 6.332 -18.688 -2.244 1 95.25 77 HIS B N 1
ATOM 1844 C CA . HIS B 1 77 ? 5.363 -17.828 -2.934 1 95.25 77 HIS B CA 1
ATOM 1845 C C . HIS B 1 77 ? 4.121 -18.625 -3.326 1 95.25 77 HIS B C 1
ATOM 1847 O O . HIS B 1 77 ? 4.227 -19.719 -3.891 1 95.25 77 HIS B O 1
ATOM 1853 N N . THR B 1 78 ? 2.959 -18.047 -3.088 1 96.88 78 THR B N 1
ATOM 1854 C CA . THR B 1 78 ? 1.717 -18.781 -3.291 1 96.88 78 THR B CA 1
ATOM 1855 C C . THR B 1 78 ? 0.75 -17.984 -4.16 1 96.88 78 THR B C 1
ATOM 1857 O O . THR B 1 78 ? 0.574 -16.781 -3.953 1 96.88 78 THR B O 1
ATOM 1860 N N . LEU B 1 79 ? 0.245 -18.625 -5.152 1 98 79 LEU B N 1
ATOM 1861 C CA . LEU B 1 79 ? -0.849 -18.078 -5.949 1 98 79 LEU B CA 1
ATOM 1862 C C . LEU B 1 79 ? -2.197 -18.391 -5.309 1 98 79 LEU B C 1
ATOM 1864 O O . LEU B 1 79 ? -2.496 -19.547 -5.016 1 98 79 LEU B O 1
ATOM 1868 N N . VAL B 1 80 ? -2.955 -17.344 -5.039 1 98 80 VAL B N 1
ATOM 1869 C CA . VAL B 1 80 ? -4.242 -17.469 -4.363 1 98 80 VAL B CA 1
ATOM 1870 C C . VAL B 1 80 ? -5.348 -16.875 -5.23 1 98 80 VAL B C 1
ATOM 1872 O O . VAL B 1 80 ? -5.148 -15.82 -5.852 1 98 80 VAL B O 1
ATOM 1875 N N . ALA B 1 81 ? -6.449 -17.531 -5.266 1 97.94 81 ALA B N 1
ATOM 1876 C CA . ALA B 1 81 ? -7.629 -17.047 -5.977 1 97.94 81 ALA B CA 1
ATOM 1877 C C . ALA B 1 81 ? -8.906 -17.641 -5.398 1 97.94 81 ALA B C 1
ATOM 1879 O O . ALA B 1 81 ? -8.867 -18.672 -4.707 1 97.94 81 ALA B O 1
ATOM 1880 N N . ASP B 1 82 ? -9.969 -16.922 -5.656 1 96.56 82 ASP B N 1
ATOM 1881 C CA . ASP B 1 82 ? -11.25 -17.531 -5.297 1 96.56 82 ASP B CA 1
ATOM 1882 C C . ASP B 1 82 ? -11.516 -18.797 -6.113 1 96.56 82 ASP B C 1
ATOM 1884 O O . ASP B 1 82 ? -11.195 -18.844 -7.301 1 96.56 82 ASP B O 1
ATOM 1888 N N . PRO B 1 83 ? -12.125 -19.781 -5.426 1 95.44 83 PRO B N 1
ATOM 1889 C CA . PRO B 1 83 ? -12.422 -21.016 -6.156 1 95.44 83 PRO B CA 1
ATOM 1890 C C . PRO B 1 83 ? -13.188 -20.766 -7.449 1 95.44 83 PRO B C 1
ATOM 1892 O O . PRO B 1 83 ? -14.133 -19.969 -7.469 1 95.44 83 PRO B O 1
ATOM 1895 N N . GLY B 1 84 ? -12.711 -21.406 -8.516 1 97.12 84 GLY B N 1
ATOM 1896 C CA . GLY B 1 84 ? -13.398 -21.375 -9.797 1 97.12 84 GLY B CA 1
ATOM 1897 C C . GLY B 1 84 ? -13.031 -20.172 -10.641 1 97.12 84 GLY B C 1
ATOM 1898 O O . GLY B 1 84 ? -13.562 -19.984 -11.734 1 97.12 84 GLY B O 1
ATOM 1899 N N . THR B 1 85 ? -12.094 -19.344 -10.25 1 98.31 85 THR B N 1
ATOM 1900 C CA . THR B 1 85 ? -11.867 -18.094 -10.969 1 98.31 85 THR B CA 1
ATOM 1901 C C . THR B 1 85 ? -10.469 -18.078 -11.586 1 98.31 85 THR B C 1
ATOM 1903 O O . THR B 1 85 ? -10.102 -17.125 -12.273 1 98.31 85 THR B O 1
ATOM 1906 N N . CYS B 1 86 ? -9.688 -19.141 -11.32 1 98.69 86 CYS B N 1
ATOM 1907 C CA . CYS B 1 86 ? -8.312 -19.125 -11.797 1 98.69 86 CYS B CA 1
ATOM 1908 C C . CYS B 1 86 ? -7.812 -20.531 -12.062 1 98.69 86 CYS B C 1
ATOM 1910 O O . CYS B 1 86 ? -8.047 -21.438 -11.266 1 98.69 86 CYS B O 1
ATOM 1912 N N . VAL B 1 87 ? -7.133 -20.656 -13.141 1 98.75 87 VAL B N 1
ATOM 1913 C CA . VAL B 1 87 ? -6.535 -21.938 -13.484 1 98.75 87 VAL B CA 1
ATOM 1914 C C . VAL B 1 87 ? -5.031 -21.781 -13.68 1 98.75 87 VAL B C 1
ATOM 1916 O O . VAL B 1 87 ? -4.555 -20.688 -14 1 98.75 87 VAL B O 1
ATOM 1919 N N . TRP B 1 88 ? -4.328 -22.828 -13.453 1 98.69 88 TRP B N 1
ATOM 1920 C CA . TRP B 1 88 ? -2.867 -22.859 -13.461 1 98.69 88 TRP B CA 1
ATOM 1921 C C . TRP B 1 88 ? -2.346 -24.047 -14.25 1 98.69 88 TRP B C 1
ATOM 1923 O O . TRP B 1 88 ? -2.947 -25.125 -14.227 1 98.69 88 TRP B O 1
ATOM 1933 N N . THR B 1 89 ? -1.282 -23.875 -14.93 1 98.62 89 THR B N 1
ATOM 1934 C CA . THR B 1 89 ? -0.558 -24.984 -15.523 1 98.62 89 THR B CA 1
ATOM 1935 C C . THR B 1 89 ? 0.949 -24.75 -15.445 1 98.62 89 THR B C 1
ATOM 1937 O O . THR B 1 89 ? 1.419 -23.625 -15.602 1 98.62 89 THR B O 1
ATOM 1940 N N . ALA B 1 90 ? 1.622 -25.781 -15.188 1 97.88 90 ALA B N 1
ATOM 1941 C CA . ALA B 1 90 ? 3.082 -25.734 -15.219 1 97.88 90 ALA B CA 1
ATOM 1942 C C . ALA B 1 90 ? 3.615 -26.203 -16.578 1 97.88 90 ALA B C 1
ATOM 1944 O O . ALA B 1 90 ? 4.828 -26.203 -16.797 1 97.88 90 ALA B O 1
ATOM 1945 N N . ASP B 1 91 ? 2.686 -26.594 -17.453 1 97.69 91 ASP B N 1
ATOM 1946 C CA . ASP B 1 91 ? 3.074 -27.141 -18.75 1 97.69 91 ASP B CA 1
ATOM 1947 C C . ASP B 1 91 ? 3.316 -26.031 -19.766 1 97.69 91 ASP B C 1
ATOM 1949 O O . ASP B 1 91 ? 2.471 -25.766 -20.625 1 97.69 91 ASP B O 1
ATOM 1953 N N . VAL B 1 92 ? 4.453 -25.469 -19.688 1 97.31 92 VAL B N 1
ATOM 1954 C CA . VAL B 1 92 ? 4.816 -24.359 -20.547 1 97.31 92 VAL B CA 1
ATOM 1955 C C . VAL B 1 92 ? 6.184 -24.609 -21.172 1 97.31 92 VAL B C 1
ATOM 1957 O O . VAL B 1 92 ? 7.047 -25.234 -20.562 1 97.31 92 VAL B O 1
ATOM 1960 N N . PHE B 1 93 ? 6.266 -24.188 -22.422 1 96.69 93 PHE B N 1
ATOM 1961 C CA . PHE B 1 93 ? 7.559 -24.156 -23.094 1 96.69 93 PHE B CA 1
ATOM 1962 C C . PHE B 1 93 ? 8.211 -22.797 -22.969 1 96.69 93 PHE B C 1
ATOM 1964 O O . PHE B 1 93 ? 7.613 -21.781 -23.344 1 96.69 93 PHE B O 1
ATOM 1971 N N . ASP B 1 94 ? 9.305 -22.766 -22.391 1 95.94 94 ASP B N 1
ATOM 1972 C CA . ASP B 1 94 ? 10.141 -21.578 -22.234 1 95.94 94 ASP B CA 1
ATOM 1973 C C . ASP B 1 94 ? 11.617 -21.906 -22.484 1 95.94 94 ASP B C 1
ATOM 1975 O O . ASP B 1 94 ? 12.25 -22.578 -21.656 1 95.94 94 ASP B O 1
ATOM 1979 N N . PRO B 1 95 ? 12.18 -21.328 -23.516 1 94.31 95 PRO B N 1
ATOM 1980 C CA . PRO B 1 95 ? 13.562 -21.688 -23.844 1 94.31 95 PRO B CA 1
ATOM 1981 C C . PRO B 1 95 ? 14.547 -21.312 -22.75 1 94.31 95 PRO B C 1
ATOM 1983 O O . PRO B 1 95 ? 15.625 -21.906 -22.656 1 94.31 95 PRO B O 1
ATOM 1986 N N . THR B 1 96 ? 14.25 -20.391 -21.891 1 92 96 THR B N 1
ATOM 1987 C CA . THR B 1 96 ? 15.156 -19.969 -20.828 1 92 96 THR B CA 1
ATOM 1988 C C . THR B 1 96 ? 15.055 -20.906 -19.641 1 92 96 THR B C 1
ATOM 1990 O O . THR B 1 96 ? 15.945 -20.938 -18.781 1 92 96 THR B O 1
ATOM 1993 N N . GLY B 1 97 ? 13.953 -21.594 -19.5 1 94.56 97 GLY B N 1
ATOM 1994 C CA . GLY B 1 97 ? 13.742 -22.5 -18.391 1 94.56 97 GLY B CA 1
ATOM 1995 C C . GLY B 1 97 ? 13.367 -21.797 -17.109 1 94.56 97 GLY B C 1
ATOM 1996 O O . GLY B 1 97 ? 13.375 -22.406 -16.031 1 94.56 97 GLY B O 1
ATOM 1997 N N . LEU B 1 98 ? 13.031 -20.547 -17.188 1 94.94 98 LEU B N 1
ATOM 1998 C CA . LEU B 1 98 ? 12.789 -19.75 -15.984 1 94.94 98 LEU B CA 1
ATOM 1999 C C . LEU B 1 98 ? 11.305 -19.75 -15.633 1 94.94 98 LEU B C 1
ATOM 2001 O O . LEU B 1 98 ? 10.922 -19.391 -14.516 1 94.94 98 LEU B O 1
ATOM 2005 N N . SER B 1 99 ? 10.453 -20.172 -16.578 1 97 99 SER B N 1
ATOM 2006 C CA . SER B 1 99 ? 9.016 -20.125 -16.328 1 97 99 SER B CA 1
ATOM 2007 C C . SER B 1 99 ? 8.578 -21.25 -15.406 1 97 99 SER B C 1
ATOM 2009 O O . SER B 1 99 ? 8.922 -22.422 -15.633 1 97 99 SER B O 1
ATOM 2011 N N . LEU B 1 100 ? 7.855 -20.844 -14.43 1 97.38 100 LEU B N 1
ATOM 2012 C CA . LEU B 1 100 ? 7.305 -21.828 -13.492 1 97.38 100 LEU B CA 1
ATOM 2013 C C . LEU B 1 100 ? 5.953 -22.328 -13.977 1 97.38 100 LEU B C 1
ATOM 2015 O O . LEU B 1 100 ? 5.57 -23.469 -13.68 1 97.38 100 LEU B O 1
ATOM 2019 N N . GLY B 1 101 ? 5.195 -21.484 -14.625 1 98.31 101 GLY B N 1
ATOM 2020 C CA . GLY B 1 101 ? 3.869 -21.812 -15.133 1 98.31 101 GLY B CA 1
ATOM 2021 C C . GLY B 1 101 ? 3.08 -20.594 -15.57 1 98.31 101 GLY B C 1
ATOM 2022 O O . GLY B 1 101 ? 3.611 -19.484 -15.609 1 98.31 101 GLY B O 1
ATOM 2023 N N . VAL B 1 102 ? 1.93 -20.875 -16 1 98.56 102 VAL B N 1
ATOM 2024 C CA . VAL B 1 102 ? 0.996 -19.859 -16.453 1 98.56 102 VAL B CA 1
ATOM 2025 C C . VAL B 1 102 ? -0.334 -20 -15.719 1 98.56 102 VAL B C 1
ATOM 2027 O O . VAL B 1 102 ? -0.779 -21.109 -15.445 1 98.56 102 VAL B O 1
ATOM 2030 N N . PHE B 1 103 ? -0.867 -18.844 -15.367 1 98.69 103 PHE B N 1
ATOM 2031 C CA . PHE B 1 103 ? -2.232 -18.891 -14.859 1 98.69 103 PHE B CA 1
ATOM 2032 C C . PHE B 1 103 ? -3.135 -17.953 -15.641 1 98.69 103 PHE B C 1
ATOM 2034 O O . PHE B 1 103 ? -2.664 -16.969 -16.203 1 98.69 103 PHE B O 1
ATOM 2041 N N . GLU B 1 104 ? -4.363 -18.344 -15.719 1 98.62 104 GLU B N 1
ATOM 2042 C CA . GLU B 1 104 ? -5.441 -17.516 -16.266 1 98.62 104 GLU B CA 1
ATOM 2043 C C . GLU B 1 104 ? -6.469 -17.172 -15.188 1 98.62 104 GLU B C 1
ATOM 2045 O O . GLU B 1 104 ? -7.098 -18.062 -14.609 1 98.62 104 GLU B O 1
ATOM 2050 N N . ALA B 1 105 ? -6.555 -15.922 -14.969 1 98.62 105 ALA B N 1
ATOM 2051 C CA . ALA B 1 105 ? -7.461 -15.438 -13.93 1 98.62 105 ALA B CA 1
ATOM 2052 C C . ALA B 1 105 ? -8.688 -14.766 -14.539 1 98.62 105 ALA B C 1
ATOM 2054 O O . ALA B 1 105 ? -8.555 -13.828 -15.336 1 98.62 105 ALA B O 1
ATOM 2055 N N . MET B 1 106 ? -9.859 -15.219 -14.156 1 98.38 106 MET B N 1
ATOM 2056 C CA . MET B 1 106 ? -11.125 -14.625 -14.586 1 98.38 106 MET B CA 1
ATOM 2057 C C . MET B 1 106 ? -11.547 -13.5 -13.641 1 98.38 106 MET B C 1
ATOM 2059 O O . MET B 1 106 ? -12.398 -12.68 -13.977 1 98.38 106 MET B O 1
ATOM 2063 N N . ALA B 1 107 ? -11.055 -13.531 -12.484 1 98.06 107 ALA B N 1
ATOM 2064 C CA . ALA B 1 107 ? -11.133 -12.5 -11.453 1 98.06 107 ALA B CA 1
ATOM 2065 C C . ALA B 1 107 ? -9.766 -12.242 -10.828 1 98.06 107 ALA B C 1
ATOM 2067 O O . ALA B 1 107 ? -8.781 -12.906 -11.172 1 98.06 107 ALA B O 1
ATOM 2068 N N . THR B 1 108 ? -9.703 -11.219 -9.953 1 97.81 108 THR B N 1
ATOM 2069 C CA . THR B 1 108 ? -8.43 -10.883 -9.336 1 97.81 108 THR B CA 1
ATOM 2070 C C . THR B 1 108 ? -7.809 -12.109 -8.664 1 97.81 108 THR B C 1
ATOM 2072 O O . THR B 1 108 ? -8.492 -12.828 -7.93 1 97.81 108 THR B O 1
ATOM 2075 N N . ALA B 1 109 ? -6.594 -12.367 -8.93 1 98.31 109 ALA B N 1
ATOM 2076 C CA . ALA B 1 109 ? -5.773 -13.336 -8.211 1 98.31 109 ALA B CA 1
ATOM 2077 C C . ALA B 1 109 ? -4.738 -12.641 -7.34 1 98.31 109 ALA B C 1
ATOM 2079 O O . ALA B 1 109 ? -4.531 -11.43 -7.457 1 98.31 109 ALA B O 1
ATOM 2080 N N . TYR B 1 110 ? -4.121 -13.422 -6.457 1 97.56 110 TYR B N 1
ATOM 2081 C CA . TYR B 1 110 ? -3.189 -12.805 -5.523 1 97.56 110 TYR B CA 1
ATOM 2082 C C . TYR B 1 110 ? -1.914 -13.625 -5.391 1 97.56 110 TYR B C 1
ATOM 2084 O O . TYR B 1 110 ? -1.956 -14.859 -5.438 1 97.56 110 TYR B O 1
ATOM 2092 N N . LEU B 1 111 ? -0.834 -12.906 -5.238 1 96.69 111 LEU B N 1
ATOM 2093 C CA . LEU B 1 111 ? 0.428 -13.5 -4.809 1 96.69 111 LEU B CA 1
ATOM 2094 C C . LEU B 1 111 ? 0.677 -13.234 -3.328 1 96.69 111 LEU B C 1
ATOM 2096 O O . LEU B 1 111 ? 0.601 -12.094 -2.877 1 96.69 111 LEU B O 1
ATOM 2100 N N . LEU B 1 112 ? 0.923 -14.281 -2.623 1 96.06 112 LEU B N 1
ATOM 2101 C CA . LEU B 1 112 ? 1.112 -14.188 -1.181 1 96.06 112 LEU B CA 1
ATOM 2102 C C . LEU B 1 112 ? 2.469 -14.758 -0.772 1 96.06 112 LEU B C 1
ATOM 2104 O O . LE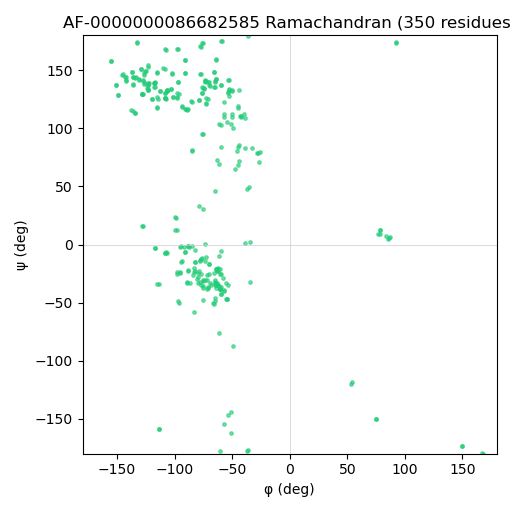U B 1 112 ? 2.875 -15.812 -1.257 1 96.06 112 LEU B O 1
ATOM 2108 N N . HIS B 1 113 ? 3.205 -14.094 0.02 1 94.56 113 HIS B N 1
ATOM 2109 C CA . HIS B 1 113 ? 4.453 -14.555 0.615 1 94.56 113 HIS B CA 1
ATOM 2110 C C . HIS B 1 113 ? 4.621 -14.016 2.033 1 94.56 113 HIS B C 1
ATOM 2112 O O . HIS B 1 113 ? 4.25 -12.875 2.316 1 94.56 113 HIS B O 1
ATOM 2118 N N . ARG B 1 114 ? 5.219 -14.789 2.83 1 93.38 114 ARG B N 1
ATOM 2119 C CA . ARG B 1 114 ? 5.359 -14.477 4.246 1 93.38 114 ARG B CA 1
ATOM 2120 C C . ARG B 1 114 ? 6.055 -13.133 4.445 1 93.38 114 ARG B C 1
ATOM 2122 O O . ARG B 1 114 ? 5.637 -12.328 5.277 1 93.38 114 ARG B O 1
ATOM 2129 N N . GLU B 1 115 ? 7.047 -12.859 3.629 1 90.12 115 GLU B N 1
ATOM 2130 C CA . GLU B 1 115 ? 7.891 -11.68 3.818 1 90.12 115 GLU B CA 1
ATOM 2131 C C . GLU B 1 115 ? 7.398 -10.508 2.971 1 90.12 115 GLU B C 1
ATOM 2133 O O . GLU B 1 115 ? 7.652 -9.352 3.301 1 90.12 115 GLU B O 1
ATOM 2138 N N . HIS B 1 116 ? 6.699 -10.789 1.909 1 87.12 116 HIS B N 1
ATOM 2139 C CA . HIS B 1 116 ? 6.355 -9.734 0.954 1 87.12 116 HIS B CA 1
ATOM 2140 C C . HIS B 1 116 ? 4.879 -9.375 1.041 1 87.12 116 HIS B C 1
ATOM 2142 O O . HIS B 1 116 ? 4.426 -8.438 0.377 1 87.12 116 HIS B O 1
ATOM 2148 N N . GLY B 1 117 ? 4.125 -10.094 1.8 1 91.56 117 GLY B N 1
ATOM 2149 C CA . GLY B 1 117 ? 2.697 -9.828 1.857 1 91.56 117 GLY B CA 1
ATOM 2150 C C . GLY B 1 117 ? 1.951 -10.312 0.627 1 91.56 117 GLY B C 1
ATOM 2151 O O . GLY B 1 117 ? 2.258 -11.375 0.085 1 91.56 117 GLY B O 1
ATOM 2152 N N . GLY B 1 118 ? 0.808 -9.508 0.353 1 92.69 118 GLY B N 1
ATOM 2153 C CA . GLY B 1 118 ? -0.037 -9.883 -0.772 1 92.69 118 GLY B CA 1
ATOM 2154 C C . GLY B 1 118 ? -0.097 -8.812 -1.848 1 92.69 118 GLY B C 1
ATOM 2155 O O . GLY B 1 118 ? -0.13 -7.617 -1.542 1 92.69 118 GLY B O 1
ATOM 2156 N N . THR B 1 119 ? -0.06 -9.188 -3.072 1 94.12 119 THR B N 1
ATOM 2157 C CA . THR B 1 119 ? -0.339 -8.312 -4.207 1 94.12 119 THR B CA 1
ATOM 2158 C C . THR B 1 119 ? -1.394 -8.93 -5.121 1 94.12 119 THR B C 1
ATOM 2160 O O . THR B 1 119 ? -1.407 -10.148 -5.324 1 94.12 119 THR B O 1
ATOM 2163 N N . GLY B 1 120 ? -2.223 -8.094 -5.598 1 96.19 120 GLY B N 1
ATOM 2164 C CA . GLY B 1 120 ? -3.26 -8.555 -6.508 1 96.19 120 GLY B CA 1
ATOM 2165 C C . GLY B 1 120 ? -2.842 -8.492 -7.965 1 96.19 120 GLY B C 1
ATOM 2166 O O . GLY B 1 120 ? -2.062 -7.625 -8.359 1 96.19 120 GLY B O 1
ATOM 2167 N N . VAL B 1 121 ? -3.348 -9.414 -8.711 1 97.06 121 VAL B N 1
ATOM 2168 C CA . VAL B 1 121 ? -3.172 -9.477 -10.156 1 97.06 121 VAL B CA 1
ATOM 2169 C C . VAL B 1 121 ? -4.531 -9.398 -10.852 1 97.06 121 VAL B C 1
ATOM 2171 O O . VAL B 1 121 ? -5.434 -10.188 -10.547 1 97.06 121 VAL B O 1
ATOM 2174 N N . ALA B 1 122 ? -4.633 -8.469 -11.719 1 98 122 ALA B N 1
ATOM 2175 C CA . ALA B 1 122 ? -5.891 -8.281 -12.438 1 98 122 ALA B CA 1
ATOM 2176 C C . ALA B 1 122 ? -6.219 -9.492 -13.305 1 98 122 ALA B C 1
ATOM 2178 O O . ALA B 1 122 ? -5.336 -10.289 -13.617 1 98 122 ALA B O 1
ATOM 2179 N N . PRO B 1 123 ? -7.508 -9.664 -13.688 1 98.38 123 PRO B N 1
ATOM 2180 C CA . PRO B 1 123 ? -7.863 -10.766 -14.578 1 98.38 123 PRO B CA 1
ATOM 2181 C C . PRO B 1 123 ? -7.031 -10.781 -15.859 1 98.38 123 PRO B C 1
ATOM 2183 O O . PRO B 1 123 ? -6.688 -9.727 -16.391 1 98.38 123 PRO B O 1
ATOM 2186 N N . GLY B 1 124 ? -6.695 -11.914 -16.281 1 98.5 124 GLY B N 1
ATOM 2187 C CA . GLY B 1 124 ? -5.871 -12.102 -17.469 1 98.5 124 GLY B CA 1
ATOM 2188 C C . GLY B 1 124 ? -5 -13.344 -17.406 1 98.5 124 GLY B C 1
ATOM 2189 O O . GLY B 1 124 ? -5.191 -14.195 -16.531 1 98.5 124 GLY B O 1
ATOM 2190 N N . ALA B 1 125 ? -4.152 -13.438 -18.422 1 98.5 125 ALA B N 1
ATOM 2191 C CA . ALA B 1 125 ? -3.197 -14.547 -18.469 1 98.5 125 ALA B CA 1
ATOM 2192 C C . ALA B 1 125 ? -1.785 -14.062 -18.141 1 98.5 125 ALA B C 1
ATOM 2194 O O . ALA B 1 125 ? -1.323 -13.062 -18.703 1 98.5 125 ALA B O 1
ATOM 2195 N N . TYR B 1 126 ? -1.15 -14.805 -17.266 1 98.5 126 TYR B N 1
ATOM 2196 C CA . TYR B 1 126 ? 0.164 -14.383 -16.797 1 98.5 126 TYR B CA 1
ATOM 2197 C C . TYR B 1 126 ? 1.124 -15.562 -16.734 1 98.5 126 TYR B C 1
ATOM 2199 O O . TYR B 1 126 ? 0.713 -16.688 -16.453 1 98.5 126 TYR B O 1
ATOM 2207 N N . VAL B 1 127 ? 2.348 -15.25 -16.969 1 98.38 127 VAL B N 1
ATOM 2208 C CA . VAL B 1 127 ? 3.395 -16.234 -16.719 1 98.38 127 VAL B CA 1
ATOM 2209 C C . VAL B 1 127 ? 4.129 -15.891 -15.422 1 98.38 127 VAL B C 1
ATOM 2211 O O . VAL B 1 127 ? 4.402 -14.719 -15.156 1 98.38 127 VAL B O 1
ATOM 2214 N N . VAL B 1 128 ? 4.332 -16.875 -14.609 1 98 128 VAL B N 1
ATOM 2215 C CA . VAL B 1 128 ? 5.156 -16.734 -13.414 1 98 128 VAL B CA 1
ATOM 2216 C C . VAL B 1 128 ? 6.562 -17.25 -13.695 1 98 128 VAL B C 1
ATOM 2218 O O . VAL B 1 128 ? 6.734 -18.391 -14.133 1 98 128 VAL B O 1
ATOM 2221 N N . ARG B 1 129 ? 7.574 -16.406 -13.422 1 96.88 129 ARG B N 1
ATOM 2222 C CA . ARG B 1 129 ? 8.953 -16.781 -13.719 1 96.88 129 ARG B CA 1
ATOM 2223 C C . ARG B 1 129 ? 9.852 -16.578 -12.508 1 96.88 129 ARG B C 1
ATOM 2225 O O . ARG B 1 129 ? 9.539 -15.773 -11.625 1 96.88 129 ARG B O 1
ATOM 2232 N N . ARG B 1 130 ? 10.922 -17.406 -12.43 1 95.06 130 ARG B N 1
ATOM 2233 C CA . ARG B 1 130 ? 11.992 -17.141 -11.477 1 95.06 130 ARG B CA 1
ATOM 2234 C C . ARG B 1 130 ? 12.844 -15.953 -11.914 1 95.06 130 ARG B C 1
ATOM 2236 O O . ARG B 1 130 ? 13.031 -15.727 -13.117 1 95.06 130 ARG B O 1
ATOM 2243 N N . GLN B 1 131 ? 13.203 -15.164 -10.891 1 88.75 131 GLN B N 1
ATOM 2244 C CA . GLN B 1 131 ? 14.156 -14.102 -11.188 1 88.75 131 GLN B CA 1
ATOM 2245 C C . GLN B 1 131 ? 15.594 -14.594 -11.023 1 88.75 131 GLN B C 1
ATOM 2247 O O . GLN B 1 131 ? 15.883 -15.383 -10.125 1 88.75 131 GLN B O 1
ATOM 2252 N N . ARG B 1 132 ? 16.328 -14.617 -12.102 1 69 132 ARG B N 1
ATOM 2253 C CA . ARG B 1 132 ? 17.719 -15.039 -12.031 1 69 132 ARG B CA 1
ATOM 2254 C C . ARG B 1 132 ? 18.5 -14.188 -11.039 1 69 132 ARG B C 1
ATOM 2256 O O . ARG B 1 132 ? 18.297 -12.977 -10.961 1 69 132 ARG B O 1
ATOM 2263 N N . GLU B 1 133 ? 18.922 -14.797 -9.836 1 55 133 GLU B N 1
ATOM 2264 C CA . GLU B 1 133 ? 19.828 -14.141 -8.891 1 55 133 GLU B CA 1
ATOM 2265 C C . GLU B 1 133 ? 20.859 -13.289 -9.625 1 55 133 GLU B C 1
ATOM 2267 O O . GLU B 1 133 ? 21.844 -13.82 -10.156 1 55 133 GLU B O 1
ATOM 2272 N N . HIS B 1 134 ? 20.641 -12.469 -10.5 1 46.25 134 HIS B N 1
ATOM 2273 C CA . HIS B 1 134 ? 21.891 -11.758 -10.742 1 46.25 134 HIS B CA 1
ATOM 2274 C C . HIS B 1 134 ? 22.5 -11.242 -9.445 1 46.25 134 HIS B C 1
ATOM 2276 O O . HIS B 1 134 ? 21.828 -11.203 -8.414 1 46.25 134 HIS B O 1
ATOM 2282 N N . GLY B 1 135 ? 23.469 -10.25 -9.422 1 40.62 135 GLY B N 1
ATOM 2283 C CA . GLY B 1 135 ? 24.219 -9.57 -8.375 1 40.62 135 GLY B CA 1
ATOM 2284 C C . GLY B 1 135 ? 23.328 -9.023 -7.273 1 40.62 135 GLY B C 1
ATOM 2285 O O . GLY B 1 135 ? 22.125 -9.289 -7.25 1 40.62 135 GLY B O 1
ATOM 2286 N N . PRO B 1 136 ? 23.656 -7.805 -6.652 1 39.38 136 PRO B N 1
ATOM 2287 C CA . PRO B 1 136 ? 23.266 -7.359 -5.312 1 39.38 136 PRO B CA 1
ATOM 2288 C C . PRO B 1 136 ? 21.766 -7.34 -5.113 1 39.38 136 PRO B C 1
ATOM 2290 O O . PRO B 1 136 ? 21.016 -7.18 -6.082 1 39.38 136 PRO B O 1
ATOM 2293 N N . ALA B 1 137 ? 21.344 -8.031 -4.156 1 36.88 137 ALA B N 1
ATOM 2294 C CA . ALA B 1 137 ? 19.969 -8.094 -3.686 1 36.88 137 ALA B CA 1
ATOM 2295 C C . ALA B 1 137 ? 19.219 -6.797 -3.994 1 36.88 137 ALA B C 1
ATOM 2297 O O . ALA B 1 137 ? 19.594 -5.727 -3.506 1 36.88 137 ALA B O 1
ATOM 2298 N N . VAL B 1 138 ? 18.812 -6.609 -5.117 1 35.09 138 VAL B N 1
ATOM 2299 C CA . VAL B 1 138 ? 17.984 -5.418 -5.281 1 35.09 138 VAL B CA 1
ATOM 2300 C C . VAL B 1 138 ? 16.828 -5.449 -4.293 1 35.09 138 VAL B C 1
ATOM 2302 O O . VAL B 1 138 ? 16.125 -6.461 -4.172 1 35.09 138 VAL B O 1
ATOM 2305 N N . PRO B 1 139 ? 16.859 -4.695 -3.285 1 34.41 139 PRO B N 1
ATOM 2306 C CA . PRO B 1 139 ? 15.742 -4.754 -2.334 1 34.41 139 PRO B CA 1
ATOM 2307 C C . PRO B 1 139 ? 14.375 -4.773 -3.021 1 34.41 139 PRO B C 1
ATOM 2309 O O . PRO B 1 139 ? 14.211 -4.168 -4.082 1 34.41 139 PRO B O 1
ATOM 2312 N N . ALA B 1 140 ? 13.641 -5.789 -2.867 1 35.97 140 ALA B N 1
ATOM 2313 C CA . ALA B 1 140 ? 12.258 -5.891 -3.328 1 35.97 140 ALA B CA 1
ATOM 2314 C C . ALA B 1 140 ? 11.609 -4.512 -3.43 1 35.97 140 ALA B C 1
ATOM 2316 O O . ALA B 1 140 ? 11.453 -3.818 -2.422 1 35.97 140 ALA B O 1
ATOM 2317 N N . ARG B 1 141 ? 11.852 -3.797 -4.438 1 32.69 141 ARG B N 1
ATOM 2318 C CA . ARG B 1 141 ? 11.047 -2.596 -4.621 1 32.69 141 ARG B CA 1
ATOM 2319 C C . ARG B 1 141 ? 9.57 -2.885 -4.383 1 32.69 141 ARG B C 1
ATOM 2321 O O . ARG B 1 141 ? 8.992 -3.756 -5.031 1 32.69 141 ARG B O 1
ATOM 2328 N N . ASN B 1 142 ? 9.188 -2.859 -3.186 1 34.12 142 ASN B N 1
ATOM 2329 C CA . ASN B 1 142 ? 7.777 -3.002 -2.842 1 34.12 142 ASN B CA 1
ATOM 2330 C C . ASN B 1 142 ? 6.879 -2.273 -3.84 1 34.12 142 ASN B C 1
ATOM 2332 O O . ASN B 1 142 ? 6.953 -1.051 -3.969 1 34.12 142 ASN B O 1
ATOM 2336 N N . LEU B 1 143 ? 6.598 -2.98 -5 1 31.97 143 LEU B N 1
ATOM 2337 C CA . LEU B 1 143 ? 5.664 -2.639 -6.066 1 31.97 143 LEU B CA 1
ATOM 2338 C C . LEU B 1 143 ? 4.391 -2.027 -5.496 1 31.97 143 LEU B C 1
ATOM 2340 O O . LEU B 1 143 ? 3.414 -1.825 -6.227 1 31.97 143 LEU B O 1
ATOM 2344 N N . ALA B 1 144 ? 4.379 -1.912 -4.312 1 31.62 144 ALA B N 1
ATOM 2345 C CA . ALA B 1 144 ? 3.137 -1.271 -3.887 1 31.62 144 ALA B CA 1
ATOM 2346 C C . ALA B 1 144 ? 2.986 0.108 -4.52 1 31.62 144 ALA B C 1
ATOM 2348 O O . ALA B 1 144 ? 2.021 0.824 -4.242 1 31.62 144 ALA B O 1
ATOM 2349 N N . SER B 1 145 ? 4.109 0.533 -5.27 1 29.25 145 SER B N 1
ATOM 2350 C CA . SER B 1 145 ? 3.973 1.964 -5.527 1 29.25 145 SER B CA 1
ATOM 2351 C C . SER B 1 145 ? 2.988 2.23 -6.66 1 29.25 145 SER B C 1
ATOM 2353 O O . SER B 1 145 ? 2.684 3.387 -6.965 1 29.25 145 SER B O 1
ATOM 2355 N N . VAL B 1 146 ? 2.875 1.295 -7.73 1 26.73 146 VAL B N 1
ATOM 2356 C CA . VAL B 1 146 ? 2.273 1.776 -8.969 1 26.73 146 VAL B CA 1
ATOM 2357 C C . VAL B 1 146 ? 0.759 1.883 -8.797 1 26.73 146 VAL B C 1
ATOM 2359 O O . VAL B 1 146 ? 0.021 1.944 -9.781 1 26.73 146 VAL B O 1
ATOM 2362 N N . ALA B 1 147 ? 0.172 1.458 -7.914 1 27.27 147 ALA B N 1
ATOM 2363 C CA . ALA B 1 147 ? -1.268 1.556 -8.141 1 27.27 147 ALA B CA 1
ATOM 2364 C C . ALA B 1 147 ? -1.694 3.008 -8.336 1 27.27 147 ALA B C 1
ATOM 2366 O O . ALA B 1 147 ? -1.613 3.816 -7.41 1 27.27 147 ALA B O 1
ATOM 2367 N N . ARG B 1 148 ? -1.554 3.576 -9.664 1 25.19 148 ARG B N 1
ATOM 2368 C CA . ARG B 1 148 ? -2.16 4.84 -10.078 1 25.19 148 ARG B CA 1
ATOM 2369 C C . ARG B 1 148 ? -3.588 4.957 -9.555 1 25.19 148 ARG B C 1
ATOM 2371 O O . ARG B 1 148 ? -4.426 4.094 -9.828 1 25.19 148 ARG B O 1
ATOM 2378 N N . THR B 1 149 ? -3.814 5.738 -8.711 1 27.95 149 THR B N 1
ATOM 2379 C CA . THR B 1 149 ? -5.109 6.152 -8.188 1 27.95 149 THR B CA 1
ATOM 2380 C C . THR B 1 149 ? -5.965 6.785 -9.281 1 27.95 149 THR B C 1
ATOM 2382 O O . THR B 1 149 ? -5.648 7.875 -9.766 1 27.95 149 THR B O 1
ATOM 2385 N N . ALA B 1 150 ? -6.543 6.125 -10.391 1 25.77 150 ALA B N 1
ATOM 2386 C CA . ALA B 1 150 ? -7.578 6.793 -11.172 1 25.77 150 ALA B CA 1
ATOM 2387 C C . ALA B 1 150 ? -8.484 7.637 -10.281 1 25.77 150 ALA B C 1
ATOM 2389 O O . ALA B 1 150 ? -8.531 7.43 -9.062 1 25.77 150 ALA B O 1
ATOM 2390 N N . ALA B 1 151 ? -9.609 8.406 -10.984 1 24.3 151 ALA B N 1
ATOM 2391 C CA . ALA B 1 151 ? -10.539 9.508 -10.75 1 24.3 151 ALA B CA 1
ATOM 2392 C C . ALA B 1 151 ? -11.469 9.211 -9.57 1 24.3 151 ALA B C 1
ATOM 2394 O O . ALA B 1 151 ? -12.211 8.227 -9.594 1 24.3 151 ALA B O 1
ATOM 2395 N N . VAL B 1 152 ? -11.172 9.758 -8.688 1 29.58 152 VAL B N 1
ATOM 2396 C CA . VAL B 1 152 ? -12.148 9.891 -7.617 1 29.58 152 VAL B CA 1
ATOM 2397 C C . VAL B 1 152 ? -13.336 10.734 -8.102 1 29.58 152 VAL B C 1
ATOM 2399 O O . VAL B 1 152 ? -14.18 11.141 -7.305 1 29.58 152 VAL B O 1
ATOM 2402 N N . PRO B 1 153 ? -14.094 10.664 -9.32 1 26.92 153 PRO B N 1
ATOM 2403 C CA . PRO B 1 153 ? -14.82 11.922 -9.117 1 26.92 153 PRO B CA 1
ATOM 2404 C C . PRO B 1 153 ? -15.664 11.914 -7.844 1 26.92 153 PRO B C 1
ATOM 2406 O O . PRO B 1 153 ? -16.016 10.844 -7.332 1 26.92 153 PRO B O 1
ATOM 2409 N N . ARG B 1 154 ? -16.453 13 -7.504 1 31.02 154 ARG B N 1
ATOM 2410 C CA . ARG B 1 154 ? -17.297 13.695 -6.535 1 31.02 154 ARG B CA 1
ATOM 2411 C C . ARG B 1 154 ? -18.359 12.758 -5.961 1 31.02 154 ARG B C 1
ATOM 2413 O O . ARG B 1 154 ? -18.547 12.695 -4.742 1 31.02 154 ARG B O 1
ATOM 2420 N N . ALA B 1 155 ? -19.375 12.711 -6.617 1 32.16 155 ALA B N 1
ATOM 2421 C CA . ALA B 1 155 ? -20.828 12.602 -6.73 1 32.16 155 ALA B CA 1
ATOM 2422 C C . ALA B 1 155 ? -21.266 11.141 -6.754 1 32.16 155 ALA B C 1
ATOM 2424 O O . ALA B 1 155 ? -22.312 10.789 -6.188 1 32.16 155 ALA B O 1
ATOM 2425 N N . LEU B 1 156 ? -20.359 10.375 -7.352 1 30.27 156 LEU B N 1
ATOM 2426 C CA . LEU B 1 156 ? -21.016 9.172 -7.84 1 30.27 156 LEU B CA 1
ATOM 2427 C C . LEU B 1 156 ? -21.141 8.133 -6.734 1 30.27 156 LEU B C 1
ATOM 2429 O O . LEU B 1 156 ? -22.109 7.367 -6.699 1 30.27 156 LEU B O 1
ATOM 2433 N N . LEU B 1 157 ? -20.281 8.281 -5.648 1 33.56 157 LEU B N 1
ATOM 2434 C CA . LEU B 1 157 ? -20.656 7.422 -4.535 1 33.56 157 LEU B CA 1
ATOM 2435 C C . LEU B 1 157 ? -21.906 7.961 -3.84 1 33.56 157 LEU B C 1
ATOM 2437 O O . LEU B 1 157 ? -22.531 7.254 -3.051 1 33.56 157 LEU B O 1
ATOM 2441 N N . GLU B 1 158 ? -22.281 9.156 -4.09 1 34.94 158 GLU B N 1
ATOM 2442 C CA . GLU B 1 158 ? -23.578 9.664 -3.617 1 34.94 158 GLU B CA 1
ATOM 2443 C C . GLU B 1 158 ? -24.719 8.773 -4.07 1 34.94 158 GLU B C 1
ATOM 2445 O O . GLU B 1 158 ? -25.656 8.523 -3.307 1 34.94 158 GLU B O 1
ATOM 2450 N N . GLN B 1 159 ? -24.703 8.422 -5.293 1 34.5 159 GLN B N 1
ATOM 2451 C CA . GLN B 1 159 ? -25.922 7.887 -5.918 1 34.5 159 GLN B CA 1
ATOM 2452 C C . GLN B 1 159 ? -26.125 6.422 -5.547 1 34.5 159 GLN B C 1
ATOM 2454 O O . GLN B 1 159 ? -27.25 5.98 -5.348 1 34.5 159 GLN B O 1
ATOM 2459 N N . ARG B 1 160 ? -25.141 5.613 -5.191 1 34.25 160 ARG B N 1
ATOM 2460 C CA . ARG B 1 160 ? -25.547 4.234 -4.934 1 34.25 160 ARG B CA 1
ATOM 2461 C C . ARG B 1 160 ? -26.094 4.078 -3.521 1 34.25 160 ARG B C 1
ATOM 2463 O O . ARG B 1 160 ? -27.141 3.455 -3.326 1 34.25 160 ARG B O 1
ATOM 2470 N N . ALA B 1 161 ? -25.547 4.316 -2.484 1 36.78 161 ALA B N 1
ATOM 2471 C CA . ALA B 1 161 ? -26.203 4.016 -1.216 1 36.78 161 ALA B CA 1
ATOM 2472 C C . ALA B 1 161 ? -27.172 5.129 -0.825 1 36.78 161 ALA B C 1
ATOM 2474 O O . ALA B 1 161 ? -28.062 4.922 -0 1 36.78 161 ALA B O 1
ATOM 2475 N N . ALA B 1 162 ? -27.266 6.199 -1.506 1 36.53 162 ALA B N 1
ATOM 2476 C CA . ALA B 1 162 ? -28.594 6.824 -1.416 1 36.53 162 ALA B CA 1
ATOM 2477 C C . ALA B 1 162 ? -29.688 5.871 -1.886 1 36.53 162 ALA B C 1
ATOM 2479 O O . ALA B 1 162 ? -30.75 5.801 -1.283 1 36.53 162 ALA B O 1
ATOM 2480 N N . ALA B 1 163 ? -29.219 4.93 -2.877 1 33.47 163 ALA B N 1
ATOM 2481 C CA . ALA B 1 163 ? -30.219 4.023 -3.432 1 33.47 163 ALA B CA 1
ATOM 2482 C C . ALA B 1 163 ? -30.422 2.814 -2.527 1 33.47 163 ALA B C 1
ATOM 2484 O O . ALA B 1 163 ? -31.547 2.334 -2.369 1 33.47 163 ALA B O 1
ATOM 2485 N N . ALA B 1 164 ? -29.391 2.445 -1.739 1 34.44 164 ALA B N 1
ATOM 2486 C CA . ALA B 1 164 ? -29.688 1.397 -0.767 1 34.44 164 ALA B CA 1
ATOM 2487 C C . ALA B 1 164 ? -30.422 1.968 0.447 1 34.44 164 ALA B C 1
ATOM 2489 O O . ALA B 1 164 ? -31.25 1.29 1.056 1 34.44 164 ALA B O 1
ATOM 2490 N N . GLU B 1 165 ? -30.344 3.301 0.806 1 37.31 165 GLU B N 1
ATOM 2491 C CA . GLU B 1 165 ? -31.266 3.834 1.807 1 37.31 165 GLU B CA 1
ATOM 2492 C C . GLU B 1 165 ? -32.719 3.771 1.317 1 37.31 165 GLU B C 1
ATOM 2494 O O . GLU B 1 165 ? -33.625 3.451 2.086 1 37.31 165 GLU B O 1
ATOM 2499 N N . ALA B 1 166 ? -32.938 4.016 0.011 1 41.84 166 ALA B N 1
ATOM 2500 C CA . ALA B 1 166 ? -34.281 4.211 -0.454 1 41.84 166 ALA B CA 1
ATOM 2501 C C . ALA B 1 166 ? -35.031 2.883 -0.527 1 41.84 166 ALA B C 1
ATOM 2503 O O . ALA B 1 166 ? -36.219 2.799 -0.137 1 41.84 166 ALA B O 1
ATOM 2504 N N . GLN B 1 167 ? -34.625 1.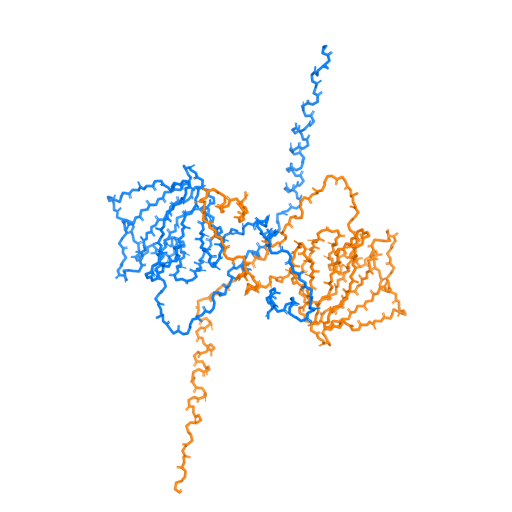628 -1.104 1 35.12 167 GLN B N 1
ATOM 2505 C CA . GLN B 1 167 ? -35.438 0.451 -1.428 1 35.12 167 GLN B CA 1
ATOM 2506 C C . GLN B 1 167 ? -35.688 -0.392 -0.184 1 35.12 167 GLN B C 1
ATOM 2508 O O . GLN B 1 167 ? -36.781 -0.954 -0.029 1 35.12 167 GLN B O 1
ATOM 2513 N N . ALA B 1 168 ? -34.938 -0.486 0.787 1 37.34 168 ALA B N 1
ATOM 2514 C CA . ALA B 1 168 ? -35.312 -1.291 1.952 1 37.34 168 ALA B CA 1
ATOM 2515 C C . ALA B 1 168 ? -36.125 -0.482 2.943 1 37.34 168 ALA B C 1
ATOM 2517 O O . ALA B 1 168 ? -36.688 -1.036 3.898 1 37.34 168 ALA B O 1
ATOM 2518 N N . ALA B 1 169 ? -36.375 0.91 2.656 1 36 169 ALA B N 1
ATOM 2519 C CA . ALA B 1 169 ? -37.438 1.624 3.365 1 36 169 ALA B CA 1
ATOM 2520 C C . ALA B 1 169 ? -38.812 1.055 3.018 1 36 169 ALA B C 1
ATOM 2522 O O . ALA B 1 169 ? -39.719 1.106 3.832 1 36 169 ALA B O 1
ATOM 2523 N N . SER B 1 170 ? -38.812 0.577 1.763 1 35.41 170 SER B N 1
ATOM 2524 C CA . SER B 1 170 ? -40.219 0.341 1.353 1 35.41 170 SER B CA 1
ATOM 2525 C C . SER B 1 170 ? -40.75 -0.949 1.957 1 35.41 170 SER B C 1
ATOM 2527 O O . SER B 1 170 ? -41.938 -1.262 1.807 1 35.41 170 SER B O 1
ATOM 2529 N N . THR B 1 171 ? -39.812 -1.81 2.506 1 30.92 171 THR B N 1
ATOM 2530 C CA . THR B 1 171 ? -40.469 -3.031 2.918 1 30.92 171 THR B CA 1
ATOM 2531 C C . THR B 1 171 ? -41.25 -2.803 4.207 1 30.92 171 THR B C 1
ATOM 2533 O O . THR B 1 171 ? -40.719 -2.959 5.305 1 30.92 171 THR B O 1
ATOM 2536 N N . VAL B 1 172 ? -41.75 -1.373 4.312 1 28.97 172 VAL B N 1
ATOM 2537 C CA . VAL B 1 172 ? -42.656 -1.296 5.457 1 28.97 172 VAL B CA 1
ATOM 2538 C C . VAL B 1 172 ? -43.812 -2.254 5.258 1 28.97 172 VAL B C 1
ATOM 2540 O O . VAL B 1 172 ? -44.438 -2.289 4.184 1 28.97 172 VAL B O 1
ATOM 2543 N N . ARG B 1 173 ? -43.812 -3.379 5.898 1 27.89 173 ARG B N 1
ATOM 2544 C CA . ARG B 1 173 ? -44.812 -4.398 6.188 1 27.89 173 ARG B CA 1
ATOM 2545 C C . ARG B 1 173 ? -46.125 -3.766 6.645 1 27.89 173 ARG B C 1
ATOM 2547 O O . ARG B 1 173 ? -46.188 -3.17 7.723 1 27.89 173 ARG B O 1
ATOM 2554 N N . PHE B 1 174 ? -46.875 -3.016 5.648 1 23.62 174 PHE B N 1
ATOM 2555 C CA . PHE B 1 174 ? -48.281 -2.812 5.84 1 23.62 174 PHE B CA 1
ATOM 2556 C C . PHE B 1 174 ? -48.969 -4.109 6.27 1 23.62 174 PHE B C 1
ATOM 2558 O O . PHE B 1 174 ? -48.844 -5.133 5.598 1 23.62 174 PHE B O 1
ATOM 2565 N N . VAL B 1 175 ? -48.906 -4.465 7.512 1 23.73 175 VAL B N 1
ATOM 2566 C CA . VAL B 1 175 ? -49.75 -5.441 8.195 1 23.73 175 VAL B CA 1
ATOM 2567 C C . VAL B 1 175 ? -51.219 -5.156 7.902 1 23.73 175 VAL B C 1
ATOM 2569 O O . VAL B 1 175 ? -51.656 -4.012 7.992 1 23.73 175 VAL B O 1
ATOM 2572 N N . ALA B 1 176 ? -51.875 -5.898 6.945 1 23.69 176 ALA B N 1
ATOM 2573 C CA . ALA B 1 176 ? -53.281 -6.137 6.566 1 23.69 176 ALA B CA 1
ATOM 2574 C C . ALA B 1 176 ? -54.156 -6.266 7.801 1 23.69 176 ALA B C 1
ATOM 2576 O O . ALA B 1 176 ? -53.812 -6.969 8.758 1 23.69 176 ALA B O 1
ATOM 2577 N N . ASP B 1 177 ? -55.094 -5.266 8.047 1 21.73 177 ASP B N 1
ATOM 2578 C CA . ASP B 1 177 ? -56.438 -5.734 8.391 1 21.73 177 ASP B CA 1
ATOM 2579 C C . ASP B 1 177 ? -57.062 -6.547 7.242 1 21.73 177 ASP B C 1
ATOM 2581 O O . ASP B 1 177 ? -56.812 -6.254 6.07 1 21.73 177 ASP B O 1
#

Foldseek 3Di:
DDDPVRVCVVVVDDDPVVCVVVDDAFEDAAWDDDQFKIKGFCVVVVVAKAADPPWDKDWADQVFDFQAADPDPGKTKTKHDDTPFKIWTQRMDGPVPFWRTKMAGNAKIWIATPPLGIHIYGGHMITMGTHPPDDDRPDRPNVVPPSPPPPPDPVVVVVVVVVVVVVVVVVPDDPPD/DDDPVRVCVVVVDDDPVVCVVVDDAEEDAAWADDQFKIKHFCVVVVVAKAADPPWDKDWADQVFDFQAADDDPGKTKTKHDDTPFKIWTQRMDGPVPFWRTKMAGNAWIWIATPPLGIHIYGGHMITMGTHDPDDDPPDRPNVPPPPPPPDPDDCDVVPPVVVVVPVVVPPPPPPDD

Organism: NCBI:txid175570

Solvent-accessible surface area (backbone atoms only — not comparable to full-atom values): 19397 Å² total; per-residue (Å²): 139,50,26,44,43,54,51,31,63,61,42,70,48,70,57,48,60,76,49,55,32,72,34,67,44,46,61,40,78,58,73,44,63,54,84,56,36,32,37,34,42,33,84,82,42,50,88,60,40,40,70,41,94,82,47,64,71,39,71,33,40,59,60,31,40,79,70,48,63,45,67,96,89,43,64,41,36,26,43,34,29,55,70,89,32,28,35,35,28,61,44,54,47,39,91,84,65,41,62,58,26,38,35,42,25,77,38,64,30,33,43,36,26,36,70,75,38,58,41,29,33,46,55,41,48,31,32,35,26,56,52,77,81,62,77,72,80,69,68,68,67,47,65,67,46,39,22,20,33,73,75,70,53,70,64,58,56,50,47,49,52,49,48,50,49,50,56,57,63,57,67,66,61,71,85,68,123,139,50,25,45,42,54,50,29,64,61,43,69,49,69,58,47,59,77,50,56,30,70,29,59,45,50,62,39,78,57,72,45,60,55,80,56,37,33,38,34,42,31,82,81,42,50,91,61,40,42,70,43,95,83,46,63,73,39,72,33,40,58,60,33,40,79,72,46,62,46,69,97,91,44,65,42,35,27,43,33,30,57,72,88,32,28,35,36,27,62,43,54,46,39,89,83,66,42,62,59,26,38,36,43,25,76,38,65,28,32,43,36,26,35,70,76,37,59,40,29,32,44,55,43,49,30,32,36,26,57,50,77,82,60,78,76,82,68,71,66,63,60,63,68,43,34,34,55,46,76,84,67,76,89,56,64,73,53,56,52,57,54,47,57,60,54,61,69,58,60,70,58,78,79,76,77,132

Sequence (354 aa):
MKTLGDLTGSTGRDVDLHLLLDLVIPVHEGIQAQGDVIVVPLAEVAGDVKVQGSAQWREVPADGIELLRGGTGGNAHTLVADPGTCVWTADVFDPTGLSLGVFEAMATAYLLHREHGGTGVAPGAYVVRRQREHGPAVPARNLASVARTAAVPRALLEQRAAAAEAQAASTVRFVADMKTLGDLTGSTGRDVDLHLLLDLVIPVHEGIQAQGDVIVVPLAEVAGDVKVQGSAQWREVPADGIELLRGGTGGNAHTLVADPGTCVWTADVFDPTGLSLGVFEAMATAYLLHREHGGTGVAPGAYVVRRQREHGPAVPARNLASVARTAAVPRALLEQRAAAAEAQAASTVRFVAD

Secondary structure (DSSP, 8-state):
--BHHHHHHHH-----GGGGGGSBPPEESS-EEETTEEEEEGGGSTTT-EE-TTPPPEEPPTT-EEEEE-TTTPPEEEEEE-TTSEEEE--EE-TTS-EEEEEEESS-EEEEETTTEEEEE-SEEEEEEE----SS------GGGG-------HHHHHHHHHHHHHHHHHTT--TT-/--BHHHHHHHH-----GGGGGGSBPPEESS-EEETTEEEEEGGGSTTT-EE-TTPPPEEPPTT-EEEEE-TTTPPEEEEEE-TTSEEEE--EE-TTS-EEEEEEESS-EEEEETTTEEEEE-SEEEEEEE----SS------GGG--------SSHHHHHHHHHHHHGGG-------

Nearest PDB structures (foldseek):
  8ir1-assembly1_m  TM=2.638E-01  e=2.822E+00  Homo sapiens
  4v8m-assembly1_Be  TM=2.577E-01  e=5.770E+00  Trypanosoma brucei brucei TREU927
  8rjd-assembly1_5  TM=1.655E-01  e=9.466E+00  Canis lupus familiaris
  8ir1-assembly1_m  TM=2.259E-01  e=4.009E+00  Homo sapiens
  5zqi-assembly1_A  TM=2.279E-01  e=5.290E+00  Defluviitalea